Protein AF-A0A7S1D3X0-F1 (afdb_monomer_lite)

Structure (mmCIF, N/CA/C/O backbone):
data_AF-A0A7S1D3X0-F1
#
_entry.id   AF-A0A7S1D3X0-F1
#
loop_
_atom_site.group_PDB
_atom_site.id
_atom_site.type_symbol
_atom_site.label_atom_id
_atom_site.label_alt_id
_atom_site.label_comp_id
_atom_site.label_asym_id
_atom_site.label_entity_id
_atom_site.label_seq_id
_atom_site.pdbx_PDB_ins_code
_atom_site.Cartn_x
_atom_site.Cartn_y
_atom_site.Cartn_z
_atom_site.occupancy
_atom_site.B_iso_or_equiv
_atom_site.auth_seq_id
_atom_site.auth_comp_id
_atom_site.auth_asym_id
_atom_site.auth_atom_id
_atom_site.pdbx_PDB_model_num
ATOM 1 N N . MET A 1 1 ? 16.562 -6.062 9.162 1.00 42.78 1 MET A N 1
ATOM 2 C CA . MET A 1 1 ? 17.279 -4.822 8.790 1.00 42.78 1 MET A CA 1
ATOM 3 C C . MET A 1 1 ? 16.638 -4.262 7.536 1.00 42.78 1 MET A C 1
ATOM 5 O O . MET A 1 1 ? 16.424 -5.030 6.607 1.00 42.78 1 MET A O 1
ATOM 9 N N . ALA A 1 2 ? 16.276 -2.980 7.515 1.00 56.88 2 ALA A N 1
ATOM 10 C CA . ALA A 1 2 ? 15.856 -2.338 6.274 1.00 56.88 2 ALA A CA 1
ATOM 11 C C . ALA A 1 2 ? 17.099 -2.162 5.391 1.00 56.88 2 ALA A C 1
ATOM 13 O O . ALA A 1 2 ? 18.073 -1.546 5.821 1.00 56.88 2 ALA A O 1
ATOM 14 N N . PHE A 1 3 ? 17.095 -2.755 4.199 1.00 68.69 3 PHE A N 1
ATOM 15 C CA . PHE A 1 3 ? 18.139 -2.513 3.211 1.00 68.69 3 PHE A CA 1
ATOM 16 C C . PHE A 1 3 ? 18.070 -1.037 2.805 1.00 68.69 3 PHE A C 1
ATOM 18 O O . PHE A 1 3 ? 17.015 -0.548 2.405 1.00 68.69 3 PHE A O 1
ATOM 25 N N . ASN A 1 4 ? 19.162 -0.293 2.984 1.00 80.62 4 ASN A N 1
ATOM 26 C CA . ASN A 1 4 ? 19.148 1.133 2.688 1.00 80.62 4 ASN A CA 1
ATOM 27 C C . ASN A 1 4 ? 19.216 1.336 1.168 1.00 80.62 4 ASN A C 1
ATOM 29 O O . ASN A 1 4 ? 20.236 1.038 0.545 1.00 80.62 4 ASN A O 1
ATOM 33 N N . LYS A 1 5 ? 18.143 1.886 0.585 1.00 80.50 5 LYS A N 1
ATOM 34 C CA . LYS A 1 5 ? 18.031 2.166 -0.857 1.00 80.50 5 LYS A CA 1
ATOM 35 C C . LYS A 1 5 ? 19.192 2.989 -1.408 1.00 80.50 5 LYS A C 1
ATOM 37 O O . LYS A 1 5 ? 19.504 2.869 -2.590 1.00 80.50 5 LYS A O 1
ATOM 42 N N . LEU A 1 6 ? 19.860 3.785 -0.571 1.00 83.81 6 LEU A N 1
ATOM 43 C CA . LEU A 1 6 ? 21.033 4.566 -0.965 1.00 83.81 6 LEU A CA 1
ATOM 44 C C . LEU A 1 6 ? 22.163 3.694 -1.534 1.00 83.81 6 LEU A C 1
ATOM 46 O O . LEU A 1 6 ? 22.841 4.137 -2.459 1.00 83.81 6 LEU A O 1
ATOM 50 N N . PHE A 1 7 ? 22.316 2.448 -1.070 1.00 87.50 7 PHE A N 1
ATOM 51 C CA . PHE A 1 7 ? 23.333 1.526 -1.592 1.00 87.50 7 PHE A CA 1
ATOM 52 C C . PHE A 1 7 ? 23.075 1.074 -3.032 1.00 87.50 7 PHE A C 1
ATOM 54 O O . PHE A 1 7 ? 24.013 0.665 -3.706 1.00 87.50 7 PHE A O 1
ATOM 61 N N . VAL A 1 8 ? 21.836 1.168 -3.522 1.00 85.44 8 VAL A N 1
ATOM 62 C CA . VAL A 1 8 ? 21.494 0.879 -4.925 1.00 85.44 8 VAL A CA 1
ATOM 63 C C . VAL A 1 8 ? 21.408 2.170 -5.726 1.00 85.44 8 VAL A C 1
ATOM 65 O O . VAL A 1 8 ? 21.971 2.263 -6.811 1.00 85.44 8 VAL A O 1
ATOM 68 N N . ILE A 1 9 ? 20.767 3.201 -5.174 1.00 87.56 9 ILE A N 1
ATOM 69 C CA . ILE A 1 9 ? 20.548 4.471 -5.871 1.00 87.56 9 ILE A CA 1
ATOM 70 C C . ILE A 1 9 ? 21.879 5.133 -6.252 1.00 87.56 9 ILE A C 1
ATOM 72 O O . ILE A 1 9 ? 22.017 5.592 -7.383 1.00 87.56 9 ILE A O 1
ATOM 76 N N . VAL A 1 10 ? 22.871 5.172 -5.354 1.00 88.69 10 VAL A N 1
ATOM 77 C CA . VAL A 1 10 ? 24.143 5.868 -5.621 1.00 88.69 10 VAL A CA 1
ATOM 78 C C . VAL A 1 10 ? 24.932 5.218 -6.767 1.00 88.69 10 VAL A C 1
ATOM 80 O O . VAL A 1 10 ? 25.255 5.936 -7.718 1.00 88.69 10 VAL A O 1
ATOM 83 N N . PRO A 1 11 ? 25.202 3.895 -6.769 1.00 89.44 11 PRO A N 1
ATOM 84 C CA . PRO A 1 11 ? 25.855 3.249 -7.907 1.00 89.44 11 PRO A CA 1
ATOM 85 C C . PRO A 1 11 ? 25.088 3.412 -9.219 1.00 89.44 11 PRO A C 1
ATOM 87 O O . PRO A 1 11 ? 25.702 3.691 -10.247 1.00 89.44 11 PRO A O 1
ATOM 90 N N . VAL A 1 12 ? 23.755 3.300 -9.191 1.00 88.12 12 VAL A N 1
ATOM 91 C CA . VAL A 1 12 ? 22.934 3.444 -10.400 1.00 88.12 12 VAL A CA 1
ATOM 92 C C . VAL A 1 12 ? 23.025 4.868 -10.939 1.00 88.12 12 VAL A C 1
ATOM 94 O O . VAL A 1 12 ? 23.282 5.038 -12.123 1.00 88.12 12 VAL A O 1
ATOM 97 N N . MET A 1 13 ? 22.925 5.901 -10.098 1.00 88.12 13 MET A N 1
ATOM 98 C CA . MET A 1 13 ? 23.093 7.287 -10.550 1.00 88.12 13 MET A CA 1
ATOM 99 C C . MET A 1 13 ? 24.476 7.539 -11.164 1.00 88.12 13 MET A C 1
ATOM 101 O O . MET A 1 13 ? 24.579 8.233 -12.174 1.00 88.12 13 MET A O 1
ATOM 105 N N . LEU A 1 14 ? 25.539 6.974 -10.582 1.00 91.19 14 LEU A N 1
ATOM 106 C CA . LEU A 1 14 ? 26.893 7.093 -11.130 1.00 91.19 14 LEU A CA 1
ATOM 107 C C . LEU A 1 14 ? 27.046 6.355 -12.466 1.00 91.19 14 LEU A C 1
ATOM 109 O O . LEU A 1 14 ? 27.712 6.869 -13.362 1.00 91.19 14 LEU A O 1
ATOM 113 N N . ALA A 1 15 ? 26.417 5.188 -12.618 1.00 88.62 15 ALA A N 1
ATOM 114 C CA . ALA A 1 15 ? 26.397 4.444 -13.875 1.00 88.62 15 ALA A CA 1
ATOM 115 C C . ALA A 1 15 ? 25.588 5.178 -14.954 1.00 88.62 15 ALA A C 1
ATOM 117 O O . ALA A 1 15 ? 26.036 5.290 -16.089 1.00 88.62 15 ALA A O 1
ATOM 118 N N . VAL A 1 16 ? 24.440 5.752 -14.588 1.00 87.69 16 VAL A N 1
ATOM 119 C CA . VAL A 1 16 ? 23.568 6.489 -15.510 1.00 87.69 16 VAL A CA 1
ATOM 120 C C . VAL A 1 16 ? 24.243 7.745 -16.052 1.00 87.69 16 VAL A C 1
ATOM 122 O O . VAL A 1 16 ? 24.067 8.066 -17.219 1.00 87.69 16 VAL A O 1
ATOM 125 N N . ARG A 1 17 ? 25.084 8.418 -15.258 1.00 87.25 17 ARG A N 1
ATOM 126 C CA . ARG A 1 17 ? 25.898 9.552 -15.737 1.00 87.25 17 ARG A CA 1
ATOM 127 C C . ARG A 1 17 ? 26.908 9.181 -16.823 1.00 87.25 17 ARG A C 1
ATOM 129 O O . ARG A 1 17 ? 27.416 10.076 -17.484 1.00 87.25 17 ARG A O 1
ATOM 136 N N . LYS A 1 18 ? 27.231 7.895 -16.977 1.00 88.81 18 LYS A N 1
ATOM 137 C CA . LYS A 1 18 ? 28.121 7.396 -18.033 1.00 88.81 18 LYS A CA 1
ATOM 138 C C . LYS A 1 18 ? 27.370 6.971 -19.296 1.00 88.81 18 LYS A C 1
ATOM 140 O O . LYS A 1 18 ? 28.019 6.572 -20.255 1.00 88.81 18 LYS A O 1
ATOM 145 N N . LEU A 1 19 ? 26.036 7.004 -19.286 1.00 88.38 19 LEU A N 1
ATOM 146 C CA . LEU A 1 19 ? 25.233 6.688 -20.461 1.00 88.38 19 LEU A CA 1
ATOM 147 C C . LEU A 1 19 ? 25.195 7.898 -21.388 1.00 88.38 19 LEU A C 1
ATOM 149 O O . LEU A 1 19 ? 24.868 9.003 -20.956 1.00 88.38 19 LEU A O 1
ATOM 153 N N . ASP A 1 20 ? 25.485 7.660 -22.662 1.00 88.75 20 ASP A N 1
ATOM 154 C CA . ASP A 1 20 ? 25.257 8.643 -23.709 1.00 88.75 20 ASP A CA 1
ATOM 155 C C . ASP A 1 20 ? 23.757 8.671 -24.043 1.00 88.75 20 ASP A C 1
ATOM 157 O O . ASP A 1 20 ? 23.205 7.740 -24.629 1.00 88.75 20 ASP A O 1
ATOM 161 N N . GLY A 1 21 ? 23.070 9.717 -23.583 1.00 86.00 21 GLY A N 1
ATOM 162 C CA . GLY A 1 21 ? 21.639 9.898 -23.818 1.00 86.00 21 GLY A CA 1
ATOM 163 C C . GLY A 1 21 ? 21.294 10.400 -25.222 1.00 86.00 21 GLY A C 1
ATOM 164 O O . GLY A 1 21 ? 20.108 10.472 -25.544 1.00 86.00 21 GLY A O 1
ATOM 165 N N . GLU A 1 22 ? 22.294 10.756 -26.030 1.00 88.31 22 GLU A N 1
ATOM 166 C CA . GLU A 1 22 ? 22.126 11.271 -27.390 1.00 88.31 22 GLU A CA 1
ATOM 167 C C . GLU A 1 22 ? 22.392 10.191 -28.446 1.00 88.31 22 GLU A C 1
ATOM 169 O O . GLU A 1 22 ? 21.787 10.235 -29.519 1.00 88.31 22 GLU A O 1
ATOM 174 N N . ASP A 1 23 ? 23.213 9.180 -28.134 1.00 93.38 23 ASP A N 1
ATOM 175 C CA . ASP A 1 23 ? 23.434 8.024 -29.008 1.00 93.38 23 ASP A CA 1
ATOM 176 C C . ASP A 1 23 ? 22.133 7.214 -29.228 1.00 93.38 23 ASP A C 1
ATOM 178 O O . ASP A 1 23 ? 21.593 6.608 -28.287 1.00 93.38 23 ASP A O 1
ATOM 182 N N . PRO A 1 24 ? 21.635 7.116 -30.479 1.00 93.69 24 PRO A N 1
ATOM 183 C CA . PRO A 1 24 ? 20.421 6.369 -30.793 1.00 93.69 24 PRO A CA 1
ATOM 184 C C . PRO A 1 24 ? 20.480 4.896 -30.380 1.00 93.69 24 PRO A C 1
ATOM 186 O O . PRO A 1 24 ? 19.449 4.316 -30.023 1.00 93.69 24 PRO A O 1
ATOM 189 N N . THR A 1 25 ? 21.668 4.286 -30.408 1.00 95.62 25 THR A N 1
ATOM 190 C CA . THR A 1 25 ? 21.856 2.874 -30.052 1.00 95.62 25 THR A CA 1
ATOM 191 C C . THR A 1 25 ? 21.659 2.669 -28.554 1.00 95.62 25 THR A C 1
ATOM 193 O O . THR A 1 25 ? 20.887 1.800 -28.138 1.00 95.62 25 THR A O 1
ATOM 196 N N . THR A 1 26 ? 22.288 3.514 -27.736 1.00 93.19 26 THR A N 1
ATOM 197 C CA . THR A 1 26 ? 22.142 3.523 -26.276 1.00 93.19 26 THR A CA 1
ATOM 198 C C . THR A 1 26 ? 20.689 3.755 -25.868 1.00 93.19 26 THR A C 1
ATOM 200 O O . THR A 1 26 ? 20.136 3.001 -25.062 1.00 93.19 26 THR A O 1
ATOM 203 N N . VAL A 1 27 ? 20.019 4.734 -26.479 1.00 94.50 27 VAL A N 1
ATOM 204 C CA . VAL A 1 27 ? 18.604 5.021 -26.205 1.00 94.50 27 VAL A CA 1
ATOM 205 C C . VAL A 1 27 ? 17.703 3.845 -26.587 1.00 94.50 27 VAL A C 1
ATOM 207 O O . VAL A 1 27 ? 16.784 3.505 -25.837 1.00 94.50 27 VAL A O 1
ATOM 210 N N . HIS A 1 28 ? 17.952 3.201 -27.730 1.00 95.62 28 HIS A N 1
ATOM 211 C CA . HIS A 1 28 ? 17.182 2.036 -28.159 1.00 95.62 28 HIS A CA 1
ATOM 212 C C . HIS A 1 28 ? 17.272 0.894 -27.140 1.00 95.62 28 HIS A C 1
ATOM 214 O O . HIS A 1 28 ? 16.242 0.402 -26.676 1.00 95.62 28 HIS A O 1
ATOM 220 N N . TRP A 1 29 ? 18.483 0.519 -26.726 1.00 95.75 29 TRP A N 1
ATOM 221 C CA . TRP A 1 29 ? 18.670 -0.551 -25.747 1.00 95.75 29 TRP A CA 1
ATOM 222 C C . TRP A 1 29 ? 18.089 -0.213 -24.377 1.00 95.75 29 TRP A C 1
ATOM 224 O O . TRP A 1 29 ? 17.503 -1.082 -23.733 1.00 95.75 29 TRP A O 1
ATOM 234 N N . LEU A 1 30 ? 18.156 1.049 -23.949 1.00 94.88 30 LEU A N 1
ATOM 235 C CA . LEU A 1 30 ? 17.522 1.479 -22.703 1.00 94.88 30 LEU A CA 1
ATOM 236 C C . LEU A 1 30 ? 16.004 1.331 -22.735 1.00 94.88 30 LEU A C 1
ATOM 238 O O . LEU A 1 30 ? 15.422 0.910 -21.737 1.00 94.88 30 LEU A O 1
ATOM 242 N N . ARG A 1 31 ? 15.357 1.608 -23.872 1.00 96.50 31 ARG A N 1
ATOM 243 C CA . ARG A 1 31 ? 13.921 1.342 -24.047 1.00 96.50 31 ARG A CA 1
ATOM 244 C C . ARG A 1 31 ? 13.629 -0.149 -23.937 1.00 96.50 31 ARG A C 1
ATOM 246 O O . ARG A 1 31 ? 12.729 -0.524 -23.193 1.00 96.50 31 ARG A O 1
ATOM 253 N N . VAL A 1 32 ? 14.397 -0.988 -24.634 1.00 97.56 32 VAL A N 1
ATOM 254 C CA . VAL A 1 32 ? 14.221 -2.449 -24.610 1.00 97.56 32 VAL A CA 1
ATOM 255 C C . VAL A 1 32 ? 14.344 -2.986 -23.186 1.00 97.56 32 VAL A C 1
ATOM 257 O O . VAL A 1 32 ? 13.446 -3.689 -22.722 1.00 97.56 32 VAL A O 1
ATOM 260 N N . VAL A 1 33 ? 15.406 -2.617 -22.467 1.00 96.69 33 VAL A N 1
ATOM 261 C CA . VAL A 1 33 ? 15.622 -3.038 -21.075 1.00 96.69 33 VAL A CA 1
ATOM 262 C C . VAL A 1 33 ? 14.493 -2.539 -20.183 1.00 96.69 33 VAL A C 1
ATOM 264 O O . VAL A 1 33 ? 13.910 -3.326 -19.441 1.00 96.69 33 VAL A O 1
ATOM 267 N N . TYR A 1 34 ? 14.144 -1.256 -20.283 1.00 96.81 34 TYR A N 1
ATOM 268 C CA . TYR A 1 34 ? 13.075 -0.667 -19.491 1.00 96.81 34 TYR A CA 1
ATOM 269 C C . TYR A 1 34 ? 11.749 -1.404 -19.699 1.00 96.81 34 TYR A C 1
ATOM 271 O O . TYR A 1 34 ? 11.190 -1.914 -18.734 1.00 96.81 34 TYR A O 1
ATOM 279 N N . PHE A 1 35 ? 11.263 -1.527 -20.937 1.00 97.56 35 PHE A N 1
ATOM 280 C CA . PHE A 1 35 ? 9.976 -2.170 -21.209 1.00 97.56 35 PHE A CA 1
ATOM 281 C C . PHE A 1 35 ? 9.976 -3.661 -20.868 1.00 97.56 35 PHE A C 1
ATOM 283 O O . PHE A 1 35 ? 8.964 -4.164 -20.385 1.00 97.56 35 PHE A O 1
ATOM 290 N N . SER A 1 36 ? 11.107 -4.352 -21.034 1.00 98.00 36 SER A N 1
ATOM 291 C CA . SER A 1 36 ? 11.241 -5.751 -20.613 1.00 98.00 36 SER A CA 1
ATOM 292 C C . SER A 1 36 ? 11.098 -5.888 -19.096 1.00 98.00 36 SER A C 1
ATOM 294 O O . SER A 1 36 ? 10.294 -6.687 -18.618 1.00 98.00 36 SER A O 1
ATOM 296 N N . VAL A 1 37 ? 11.816 -5.062 -18.326 1.00 97.94 37 VAL A N 1
ATOM 297 C CA . VAL A 1 37 ? 11.726 -5.066 -16.859 1.00 97.94 37 VAL A CA 1
ATOM 298 C C . VAL A 1 37 ? 10.329 -4.665 -16.395 1.00 97.94 37 VAL A C 1
ATOM 300 O O . VAL A 1 37 ? 9.755 -5.345 -15.547 1.00 97.94 37 VAL A O 1
ATOM 303 N N . GLN A 1 38 ? 9.756 -3.596 -16.955 1.00 97.69 38 GLN A N 1
ATOM 304 C CA . GLN A 1 38 ? 8.412 -3.154 -16.582 1.00 97.69 38 GLN A CA 1
ATOM 305 C C . GLN A 1 38 ? 7.351 -4.199 -16.929 1.00 97.69 38 GLN A C 1
ATOM 307 O O . GLN A 1 38 ? 6.416 -4.374 -16.157 1.00 97.69 38 GLN A O 1
ATOM 312 N N . GLY A 1 39 ? 7.508 -4.936 -18.033 1.00 98.12 39 GLY A N 1
ATOM 313 C CA . GLY A 1 39 ? 6.627 -6.051 -18.381 1.00 98.12 39 GLY A CA 1
ATOM 314 C C . GLY A 1 39 ? 6.632 -7.146 -17.313 1.00 98.12 39 GLY A C 1
ATOM 315 O O . GLY A 1 39 ? 5.568 -7.572 -16.864 1.00 98.12 39 GLY A O 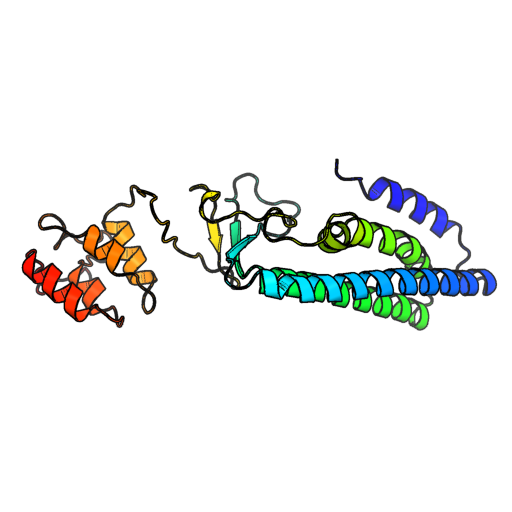1
ATOM 316 N N . VAL A 1 40 ? 7.817 -7.546 -16.839 1.00 98.06 40 VAL A N 1
ATOM 317 C CA . VAL A 1 40 ? 7.954 -8.532 -15.752 1.00 98.06 40 VAL A CA 1
ATOM 318 C C . VAL A 1 40 ? 7.378 -7.997 -14.439 1.00 98.06 40 VAL A C 1
ATOM 320 O O . VAL A 1 40 ? 6.596 -8.686 -13.784 1.00 98.06 40 VAL A O 1
ATOM 323 N N . VAL A 1 41 ? 7.717 -6.761 -14.061 1.00 97.75 41 VAL A N 1
ATOM 324 C CA . VAL A 1 41 ? 7.194 -6.103 -12.851 1.00 97.75 41 VAL A CA 1
ATOM 325 C C . VAL A 1 41 ? 5.669 -6.032 -12.894 1.00 97.75 41 VAL A C 1
ATOM 327 O O . VAL A 1 41 ? 5.013 -6.389 -11.920 1.00 97.75 41 VAL A O 1
ATOM 330 N N . LEU A 1 42 ? 5.091 -5.629 -14.025 1.00 97.81 42 LEU A N 1
ATOM 331 C CA . LEU A 1 42 ? 3.648 -5.506 -14.178 1.00 97.81 42 LEU A CA 1
ATOM 332 C C . LEU A 1 42 ? 2.951 -6.867 -14.107 1.00 97.81 42 LEU A C 1
ATOM 334 O O . LEU A 1 42 ? 1.925 -6.975 -13.440 1.00 97.81 42 LEU A O 1
ATOM 338 N N . ALA A 1 43 ? 3.515 -7.911 -14.721 1.00 98.06 43 ALA A N 1
ATOM 339 C CA . ALA A 1 43 ? 2.985 -9.271 -14.619 1.00 98.06 43 ALA A CA 1
ATOM 340 C C . ALA A 1 43 ? 2.963 -9.764 -13.161 1.00 98.06 43 ALA A C 1
ATOM 342 O O . ALA A 1 43 ? 1.963 -10.311 -12.695 1.00 98.06 43 ALA A O 1
ATOM 343 N N . LEU A 1 44 ? 4.035 -9.502 -12.412 1.00 97.56 44 LEU A N 1
ATOM 344 C CA . LEU A 1 44 ? 4.139 -9.849 -10.997 1.00 97.56 44 LEU A CA 1
ATOM 345 C C . LEU A 1 44 ? 3.182 -9.043 -10.108 1.00 97.56 44 LEU A C 1
ATOM 347 O O . LEU A 1 44 ? 2.578 -9.594 -9.184 1.00 97.56 44 LEU A O 1
ATOM 351 N N . VAL A 1 45 ? 3.008 -7.750 -10.387 1.00 97.56 45 VAL A N 1
ATOM 352 C CA . VAL A 1 45 ? 2.042 -6.894 -9.685 1.00 97.56 45 VAL A CA 1
ATOM 353 C C . VAL A 1 45 ? 0.614 -7.346 -9.977 1.00 97.56 45 VAL A C 1
ATOM 355 O O . VAL A 1 45 ? -0.183 -7.458 -9.049 1.00 97.56 45 VAL A O 1
ATOM 358 N N . ALA A 1 46 ? 0.294 -7.671 -11.231 1.00 97.56 46 ALA A N 1
ATOM 359 C CA . ALA A 1 46 ? -1.014 -8.191 -11.618 1.00 97.56 46 ALA A CA 1
ATOM 360 C C . ALA A 1 46 ? -1.318 -9.528 -10.925 1.00 97.56 46 ALA A C 1
ATOM 362 O O . ALA A 1 46 ? -2.395 -9.694 -10.357 1.00 97.56 46 ALA A O 1
ATOM 363 N N . TYR A 1 47 ? -0.354 -10.451 -10.887 1.00 96.94 47 TYR A N 1
ATOM 364 C CA . TYR A 1 47 ? -0.496 -11.701 -10.142 1.00 96.94 47 TYR A CA 1
ATOM 365 C C . TYR A 1 47 ? -0.717 -11.452 -8.642 1.00 96.94 47 TYR A C 1
ATOM 367 O O . TYR A 1 47 ? -1.618 -12.033 -8.040 1.00 96.94 47 TYR A O 1
ATOM 375 N N . THR A 1 48 ? 0.050 -10.532 -8.048 1.00 96.25 48 THR A N 1
ATOM 376 C CA . THR A 1 48 ? -0.116 -10.132 -6.641 1.00 96.25 48 THR A CA 1
ATOM 377 C C . THR A 1 48 ? -1.509 -9.557 -6.387 1.00 96.25 48 THR A C 1
ATOM 379 O O . THR A 1 48 ? -2.137 -9.899 -5.389 1.00 96.25 48 THR A O 1
ATOM 382 N N . TYR A 1 49 ? -2.020 -8.727 -7.298 1.00 96.69 49 TYR A N 1
ATOM 383 C CA . TYR A 1 49 ? -3.360 -8.150 -7.217 1.00 96.69 49 TYR A CA 1
ATOM 384 C C . TYR A 1 49 ? -4.455 -9.221 -7.240 1.00 96.69 49 TYR A C 1
ATOM 386 O O . TYR A 1 49 ? -5.364 -9.190 -6.408 1.00 96.69 49 TYR A O 1
ATOM 394 N N . ILE A 1 50 ? -4.349 -10.190 -8.154 1.00 96.38 50 ILE A N 1
ATOM 395 C CA . ILE A 1 50 ? -5.298 -11.304 -8.263 1.00 96.38 50 ILE A CA 1
ATOM 396 C C . ILE A 1 50 ? -5.300 -12.120 -6.967 1.00 96.38 50 ILE A C 1
ATOM 398 O O . ILE A 1 50 ? -6.363 -12.347 -6.392 1.00 96.38 50 ILE A O 1
ATOM 402 N N . GLN A 1 51 ? -4.121 -12.495 -6.462 1.00 95.25 51 GLN A N 1
ATOM 403 C CA . GLN A 1 51 ? -4.013 -13.289 -5.236 1.00 95.25 51 GLN A CA 1
ATOM 404 C C . GLN A 1 51 ? -4.478 -12.531 -3.988 1.00 95.25 51 GLN A C 1
ATOM 406 O O . GLN A 1 51 ? -5.150 -13.104 -3.135 1.00 95.25 51 GLN A O 1
ATOM 411 N N . ALA A 1 52 ? -4.183 -11.234 -3.887 1.00 94.06 52 ALA A N 1
ATOM 412 C CA . ALA A 1 52 ? -4.666 -10.395 -2.793 1.00 94.06 52 ALA A CA 1
ATOM 413 C C . ALA A 1 52 ? -6.195 -10.260 -2.805 1.00 94.06 52 ALA A C 1
ATOM 415 O O . ALA A 1 52 ? -6.831 -10.344 -1.758 1.00 94.06 52 ALA A O 1
ATOM 416 N N . THR A 1 53 ? -6.790 -10.109 -3.990 1.00 93.69 53 THR A N 1
ATOM 417 C CA . THR A 1 53 ? -8.247 -10.024 -4.143 1.00 93.69 53 THR A CA 1
ATOM 418 C C . THR A 1 53 ? -8.918 -11.357 -3.811 1.00 93.69 53 THR A C 1
ATOM 420 O O . THR A 1 53 ? -9.926 -11.370 -3.113 1.00 93.69 53 THR A O 1
ATOM 423 N N . ALA A 1 54 ? -8.336 -12.480 -4.240 1.00 92.69 54 ALA A N 1
ATOM 424 C CA . ALA A 1 54 ? -8.831 -13.812 -3.901 1.00 92.69 54 ALA A CA 1
ATOM 425 C C . ALA A 1 54 ? -8.725 -14.113 -2.396 1.00 92.69 54 ALA A C 1
ATOM 427 O O . ALA A 1 54 ? -9.628 -14.707 -1.819 1.00 92.69 54 ALA A O 1
ATOM 428 N N . ALA A 1 55 ? -7.650 -13.674 -1.739 1.00 91.19 55 ALA A N 1
ATOM 429 C CA . ALA A 1 55 ? -7.485 -13.847 -0.298 1.00 91.19 55 ALA A CA 1
ATOM 430 C C . ALA A 1 55 ? -8.433 -12.959 0.525 1.00 91.19 55 ALA A C 1
ATOM 432 O O . ALA A 1 55 ? -8.779 -13.316 1.649 1.00 91.19 55 ALA A O 1
ATOM 433 N N . ALA A 1 56 ? -8.871 -11.816 -0.012 1.00 90.12 56 ALA A N 1
ATOM 434 C CA . ALA A 1 56 ? -9.704 -10.862 0.715 1.00 90.12 56 ALA A CA 1
ATOM 435 C C . ALA A 1 56 ? -11.067 -11.438 1.134 1.00 90.12 56 ALA A C 1
ATOM 437 O O . ALA A 1 56 ? -11.551 -11.090 2.210 1.00 90.12 56 ALA A O 1
ATOM 438 N N . SER A 1 57 ? -11.664 -12.346 0.355 1.00 84.69 57 SER A N 1
ATOM 439 C CA . SER A 1 57 ? -12.941 -12.982 0.720 1.00 84.69 57 SER A CA 1
ATOM 440 C C . SER A 1 57 ? -12.819 -13.876 1.957 1.00 84.69 57 SER A C 1
ATOM 442 O O . SER A 1 57 ? -13.742 -13.959 2.758 1.00 84.69 57 SER A O 1
ATOM 444 N N . ALA A 1 58 ? -11.656 -14.498 2.174 1.00 84.56 58 ALA A N 1
ATOM 445 C CA . ALA A 1 58 ? -11.383 -15.280 3.383 1.00 84.56 58 ALA A CA 1
ATOM 446 C C . ALA A 1 58 ? -11.185 -14.406 4.640 1.00 84.56 58 ALA A C 1
ATOM 448 O O . ALA A 1 58 ? -11.045 -14.934 5.741 1.00 84.56 58 ALA A O 1
ATOM 449 N N . MET A 1 59 ? -11.159 -13.079 4.478 1.00 84.19 59 MET A N 1
ATOM 450 C CA . MET A 1 59 ? -10.945 -12.090 5.539 1.00 84.19 59 MET A CA 1
ATOM 451 C C . MET A 1 59 ? -12.202 -11.276 5.862 1.00 84.19 59 MET A C 1
ATOM 453 O O . MET A 1 59 ? -12.118 -10.275 6.579 1.00 84.19 59 MET A O 1
ATOM 457 N N . GLU A 1 60 ? -13.357 -11.649 5.309 1.00 81.69 60 GLU A N 1
ATOM 458 C CA . GLU A 1 60 ? -14.615 -10.955 5.575 1.00 81.69 60 GLU A CA 1
ATOM 459 C C . GLU A 1 60 ? -14.967 -10.961 7.070 1.00 81.69 60 GLU A C 1
ATOM 461 O O . GLU A 1 60 ? -14.713 -11.919 7.797 1.00 81.69 60 GLU A O 1
ATOM 466 N N . GLY A 1 61 ? -15.515 -9.842 7.549 1.00 76.94 61 GLY A N 1
ATOM 467 C CA . GLY A 1 61 ? -15.900 -9.658 8.952 1.00 76.94 61 GLY A CA 1
ATOM 468 C C . GLY A 1 61 ? -14.747 -9.380 9.923 1.00 76.94 61 GLY A C 1
ATOM 469 O O . GLY A 1 61 ? -15.000 -8.983 11.059 1.00 76.94 61 GLY A O 1
ATOM 470 N N . ARG A 1 62 ? -13.482 -9.519 9.506 1.00 83.31 62 ARG A N 1
ATOM 471 C CA . ARG A 1 62 ? -12.333 -9.183 10.355 1.00 83.31 62 ARG A CA 1
ATOM 472 C C . ARG A 1 62 ? -12.013 -7.693 10.287 1.00 83.31 62 ARG A C 1
ATOM 474 O O . ARG A 1 62 ? -11.701 -7.169 9.219 1.00 83.31 62 ARG A O 1
ATOM 481 N N . VAL A 1 63 ? -11.997 -7.039 11.442 1.00 86.69 63 VAL A N 1
ATOM 482 C CA . VAL A 1 63 ? -11.522 -5.658 11.602 1.00 86.69 63 VAL A CA 1
ATOM 483 C C . VAL A 1 63 ? -10.073 -5.668 12.080 1.00 86.69 63 VAL A C 1
ATOM 485 O O . VAL A 1 63 ? -9.698 -6.479 12.932 1.00 86.69 63 VAL A O 1
ATOM 488 N N . VAL A 1 64 ? -9.248 -4.790 11.514 1.00 88.69 64 VAL A N 1
ATOM 489 C CA . VAL A 1 64 ? -7.850 -4.609 11.916 1.00 88.69 64 VAL A CA 1
ATOM 490 C C . VAL A 1 64 ? -7.533 -3.137 12.145 1.00 88.69 64 VAL A C 1
ATOM 492 O O . VAL A 1 64 ? -8.153 -2.251 11.558 1.00 88.69 64 VAL A O 1
ATOM 495 N N . TYR A 1 65 ? -6.522 -2.898 12.977 1.00 88.88 65 TYR A N 1
ATOM 496 C CA . TYR A 1 65 ? -6.022 -1.565 13.289 1.00 88.88 65 TYR A CA 1
ATOM 497 C C . TYR A 1 65 ? -4.662 -1.386 12.636 1.00 88.88 65 TYR A C 1
ATOM 499 O O . TYR A 1 65 ? -3.676 -2.020 13.024 1.00 88.88 65 TYR A O 1
ATOM 507 N N . VAL A 1 66 ? -4.616 -0.552 11.605 1.00 89.19 66 VAL A N 1
ATOM 508 C CA . VAL A 1 66 ? -3.441 -0.395 10.750 1.00 89.19 66 VAL A CA 1
ATOM 509 C C . VAL A 1 66 ? -2.669 0.857 11.166 1.00 89.19 66 VAL A C 1
ATOM 511 O O . VAL A 1 66 ? -3.281 1.914 11.324 1.00 89.19 66 VAL A O 1
ATOM 514 N N . PRO A 1 67 ? -1.338 0.783 11.337 1.00 85.81 67 PRO A N 1
ATOM 515 C CA . PRO A 1 67 ? -0.545 1.966 11.646 1.00 85.81 67 PRO A CA 1
ATOM 516 C C . PRO A 1 67 ? -0.511 2.948 10.457 1.00 85.81 67 PRO A C 1
ATOM 518 O O . PRO A 1 67 ? -0.553 2.518 9.300 1.00 85.81 67 PRO A O 1
ATOM 521 N N . PRO A 1 68 ? -0.371 4.262 10.702 1.00 79.50 68 PRO A N 1
ATOM 522 C CA . PRO A 1 68 ? -0.213 5.254 9.655 1.00 79.50 68 PRO A CA 1
ATOM 523 C C . PRO A 1 68 ? 1.057 4.985 8.854 1.00 79.50 68 PRO A C 1
ATOM 525 O O . PRO A 1 68 ? 2.027 4.387 9.338 1.00 79.50 68 PRO A O 1
ATOM 528 N N . ALA A 1 69 ? 1.065 5.479 7.618 1.00 74.38 69 ALA A N 1
ATOM 529 C CA . ALA A 1 69 ? 2.277 5.491 6.819 1.00 74.38 69 ALA A CA 1
ATOM 530 C C . ALA A 1 69 ? 3.396 6.220 7.593 1.00 74.38 69 ALA A C 1
ATOM 532 O O . ALA A 1 69 ? 3.129 7.259 8.202 1.00 74.38 69 ALA A O 1
ATOM 533 N N . PRO A 1 70 ? 4.643 5.712 7.580 1.00 68.50 70 PRO A N 1
ATOM 534 C CA . PRO A 1 70 ? 5.751 6.375 8.252 1.00 68.50 70 PRO A CA 1
ATOM 535 C C . PRO A 1 70 ? 5.932 7.787 7.690 1.00 68.50 70 PRO A C 1
ATOM 537 O O . PRO A 1 70 ? 6.290 7.948 6.523 1.00 68.50 70 PRO A O 1
ATOM 540 N N . THR A 1 71 ? 5.697 8.809 8.508 1.00 69.06 71 THR A N 1
ATOM 541 C CA . THR A 1 71 ? 6.005 10.192 8.155 1.00 69.06 71 THR A CA 1
ATOM 542 C C . THR A 1 71 ? 7.440 10.506 8.580 1.00 69.06 71 THR A C 1
ATOM 544 O O . THR A 1 71 ? 7.802 10.321 9.747 1.00 69.06 71 THR A O 1
ATOM 547 N N . PRO A 1 72 ? 8.301 10.969 7.656 1.00 59.66 72 PRO A N 1
ATOM 548 C CA . PRO A 1 72 ? 9.556 11.588 8.048 1.00 59.66 72 PRO A CA 1
ATOM 549 C C . PRO A 1 72 ? 9.220 12.767 8.967 1.00 59.66 72 PRO A C 1
ATOM 551 O O . PRO A 1 72 ? 8.354 13.566 8.620 1.00 59.66 72 PRO A O 1
ATOM 554 N N . PHE A 1 73 ? 9.884 12.867 10.120 1.00 72.31 73 PHE A N 1
ATOM 555 C CA . PHE A 1 73 ? 9.678 13.937 11.113 1.00 72.31 73 PHE A CA 1
ATOM 556 C C . PHE A 1 73 ? 8.375 13.872 11.927 1.00 72.31 73 PHE A C 1
ATOM 558 O O . PHE A 1 73 ? 7.911 14.901 12.413 1.00 72.31 73 PHE A O 1
ATOM 565 N N . ALA A 1 74 ? 7.799 12.682 12.124 1.00 68.44 74 ALA A N 1
ATOM 566 C CA . ALA A 1 74 ? 6.778 12.509 13.158 1.00 68.44 74 ALA A CA 1
ATOM 567 C C . ALA A 1 74 ? 7.305 12.987 14.527 1.00 68.44 74 ALA A C 1
ATOM 569 O O . ALA A 1 74 ? 8.441 12.671 14.893 1.00 68.44 74 ALA A O 1
ATOM 570 N N . ASP A 1 75 ? 6.482 13.736 15.267 1.00 73.19 75 ASP A N 1
ATOM 571 C CA . ASP A 1 75 ? 6.793 14.157 16.635 1.00 73.19 75 ASP A CA 1
ATOM 572 C C . ASP A 1 75 ? 7.066 12.906 17.500 1.00 73.19 75 ASP A C 1
ATOM 574 O O . ASP A 1 75 ? 6.204 12.022 17.562 1.00 73.19 75 ASP A O 1
ATOM 578 N N . PRO A 1 76 ? 8.239 12.800 18.159 1.00 67.56 76 PRO A N 1
ATOM 579 C CA . PRO A 1 76 ? 8.570 11.673 19.031 1.00 67.56 76 PRO A CA 1
ATOM 580 C C . PRO A 1 76 ? 7.546 11.415 20.144 1.00 67.56 76 PRO A C 1
ATOM 582 O O . PRO A 1 76 ? 7.464 10.290 20.634 1.00 67.56 76 PRO A O 1
ATOM 585 N N . ASN A 1 77 ? 6.778 12.437 20.535 1.00 70.12 77 ASN A N 1
ATOM 586 C CA . ASN A 1 77 ? 5.778 12.371 21.598 1.00 70.12 77 ASN A CA 1
ATOM 587 C C . ASN A 1 77 ? 4.338 12.210 21.082 1.00 70.12 77 ASN A C 1
ATOM 589 O O . ASN A 1 77 ? 3.412 12.135 21.891 1.00 70.12 77 ASN A O 1
ATOM 593 N N . ALA A 1 78 ? 4.111 12.156 19.765 1.00 70.56 78 ALA A N 1
ATOM 594 C CA . ALA A 1 78 ? 2.771 11.938 19.232 1.00 70.56 78 ALA A CA 1
ATOM 595 C C . ALA A 1 78 ? 2.275 10.520 19.552 1.00 70.56 78 ALA A C 1
ATOM 597 O O . ALA A 1 78 ? 2.993 9.529 19.378 1.00 70.56 78 ALA A O 1
ATOM 598 N N . LYS A 1 79 ? 1.009 10.415 19.978 1.00 72.75 79 LYS A N 1
ATOM 599 C CA . LYS A 1 79 ? 0.342 9.121 20.160 1.00 72.75 79 LYS A CA 1
ATOM 600 C C . LYS A 1 79 ? 0.357 8.337 18.851 1.00 72.75 79 LYS A C 1
ATOM 602 O O . LYS A 1 79 ? 0.192 8.896 17.764 1.00 72.75 79 LYS A O 1
ATOM 607 N N . LYS A 1 80 ? 0.546 7.019 18.954 1.00 78.50 80 LYS A N 1
ATOM 608 C CA . LYS A 1 80 ? 0.494 6.137 17.787 1.00 78.50 80 LYS A CA 1
ATOM 609 C C . LYS A 1 80 ? -0.952 6.048 17.331 1.00 78.50 80 LYS A C 1
ATOM 611 O O . LYS A 1 80 ? -1.769 5.395 17.975 1.00 78.50 80 LYS A O 1
ATOM 616 N N . LYS A 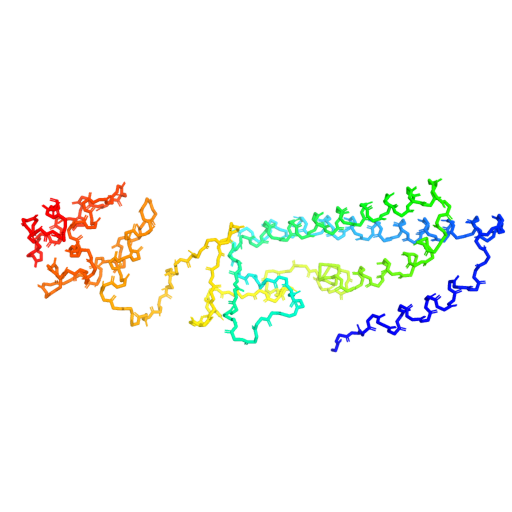1 81 ? -1.255 6.729 16.230 1.00 84.00 81 LYS A N 1
ATOM 617 C CA . LYS A 1 81 ? -2.558 6.625 15.581 1.00 84.00 81 LYS A CA 1
ATOM 618 C C . LYS A 1 81 ? -2.682 5.253 14.920 1.00 84.00 81 LYS A C 1
ATOM 620 O O . LYS A 1 81 ? -1.685 4.726 14.438 1.00 84.00 81 LYS A O 1
ATOM 625 N N . TYR A 1 82 ? -3.870 4.675 14.892 1.00 86.31 82 TYR A N 1
ATOM 626 C CA . TYR A 1 82 ? -4.199 3.484 14.120 1.00 86.31 82 TYR A CA 1
ATOM 627 C C . TYR A 1 82 ? -5.529 3.706 13.429 1.00 86.31 82 TYR A C 1
ATOM 629 O O . TYR A 1 82 ? -6.481 4.158 14.053 1.00 86.31 82 TYR A O 1
ATOM 637 N N . THR A 1 83 ? -5.603 3.352 12.156 1.00 87.62 83 THR A N 1
ATOM 638 C CA . THR A 1 83 ? -6.852 3.419 11.407 1.00 87.62 83 THR A CA 1
ATOM 639 C C . THR A 1 83 ? -7.597 2.100 11.547 1.00 87.62 83 THR A C 1
ATOM 641 O O . THR A 1 83 ? -7.050 1.041 11.221 1.00 87.62 83 THR A O 1
ATOM 644 N N . GLU A 1 84 ? -8.836 2.159 12.023 1.00 86.81 84 GLU A N 1
ATOM 645 C CA . GLU A 1 84 ? -9.750 1.023 12.017 1.00 86.81 84 GLU A CA 1
ATOM 646 C C . GLU A 1 84 ? -10.258 0.774 10.596 1.00 86.81 84 GLU A C 1
ATOM 648 O O . GLU A 1 84 ? -10.794 1.666 9.935 1.00 86.81 84 GLU A O 1
ATOM 653 N N . THR A 1 85 ? -10.076 -0.445 10.092 1.00 87.75 85 THR A N 1
ATOM 654 C CA . THR A 1 85 ? -10.512 -0.787 8.739 1.00 87.75 85 THR A CA 1
ATOM 655 C C . THR A 1 85 ? -10.866 -2.272 8.613 1.00 87.75 85 THR A C 1
ATOM 657 O O . THR A 1 85 ? -10.195 -3.125 9.209 1.00 87.75 85 THR A O 1
ATOM 660 N N . PRO A 1 86 ? -11.903 -2.629 7.830 1.00 90.06 86 PRO A N 1
ATOM 661 C CA . PRO A 1 86 ? -12.148 -4.018 7.466 1.00 90.06 86 PRO A CA 1
ATOM 662 C C . PRO A 1 86 ? -10.947 -4.589 6.704 1.00 90.06 86 PRO A C 1
ATOM 664 O O . PRO A 1 86 ? -10.476 -4.005 5.725 1.00 90.06 86 PRO A O 1
ATOM 667 N N . TYR A 1 87 ? -10.458 -5.754 7.126 1.00 89.69 87 TYR A N 1
ATOM 668 C CA . TYR A 1 87 ? -9.198 -6.294 6.624 1.00 89.69 87 TYR A CA 1
ATOM 669 C C . TYR A 1 87 ? -9.247 -6.630 5.133 1.00 89.69 87 TYR A C 1
ATOM 671 O O . TYR A 1 87 ? -8.309 -6.330 4.393 1.00 89.69 87 TYR A O 1
ATOM 679 N N . SER A 1 88 ? -10.370 -7.189 4.675 1.00 90.12 88 SER A N 1
ATOM 680 C CA . SER A 1 88 ? -10.621 -7.484 3.263 1.00 90.12 88 SER A CA 1
ATOM 681 C C . SER A 1 88 ? -10.537 -6.227 2.388 1.00 90.12 88 SER A C 1
ATOM 683 O O . SER A 1 88 ? -9.847 -6.219 1.367 1.00 90.12 88 SER A O 1
ATOM 685 N N . VAL A 1 89 ? -11.167 -5.132 2.825 1.00 90.75 89 VAL A N 1
ATOM 686 C CA . VAL A 1 89 ? -11.143 -3.831 2.138 1.00 90.75 89 VAL A CA 1
ATOM 687 C C . VAL A 1 89 ? -9.725 -3.270 2.111 1.00 90.75 89 VAL A C 1
ATOM 689 O O . VAL A 1 89 ? -9.260 -2.801 1.068 1.00 90.75 89 VAL A O 1
ATOM 692 N N . TYR A 1 90 ? -9.003 -3.373 3.226 1.00 91.19 90 TYR A N 1
ATOM 693 C CA . TYR A 1 90 ? -7.632 -2.897 3.315 1.00 91.19 90 TYR A CA 1
ATOM 694 C C . TYR A 1 90 ? -6.691 -3.646 2.361 1.00 91.19 90 TYR A C 1
ATOM 696 O O . TYR A 1 90 ? -5.989 -3.002 1.581 1.00 91.19 90 TYR A O 1
ATOM 704 N N . ILE A 1 91 ? -6.733 -4.983 2.319 1.00 92.62 91 ILE A N 1
ATOM 705 C CA . ILE A 1 91 ? -5.925 -5.791 1.387 1.00 92.62 91 ILE A CA 1
ATOM 706 C C . ILE A 1 91 ? -6.172 -5.368 -0.068 1.00 92.62 91 ILE A C 1
ATOM 708 O O . ILE A 1 91 ? -5.220 -5.088 -0.803 1.00 92.62 91 ILE A O 1
ATOM 712 N N . VAL A 1 92 ? -7.442 -5.276 -0.480 1.00 93.69 92 VAL A N 1
ATOM 713 C CA . VAL A 1 92 ? -7.808 -4.905 -1.858 1.00 93.69 92 VAL A CA 1
ATOM 714 C C . VAL A 1 92 ? -7.375 -3.476 -2.178 1.00 93.69 92 VAL A C 1
ATOM 716 O O . VAL A 1 92 ? -6.860 -3.218 -3.269 1.00 93.69 92 VAL A O 1
ATOM 719 N N . SER A 1 93 ? -7.529 -2.540 -1.239 1.00 93.50 93 SER A N 1
ATOM 720 C CA . SER A 1 93 ? -7.086 -1.154 -1.430 1.00 93.50 93 SER A CA 1
ATOM 721 C C . SER A 1 93 ? -5.569 -1.047 -1.610 1.00 93.50 93 SER A C 1
ATOM 723 O O . SER A 1 93 ? -5.114 -0.354 -2.522 1.00 93.50 93 SER A O 1
ATOM 725 N N . GLN A 1 94 ? -4.779 -1.794 -0.832 1.00 94.31 94 GLN A N 1
ATOM 726 C CA . GLN A 1 94 ? -3.323 -1.839 -0.974 1.00 94.31 94 GLN A CA 1
ATOM 727 C C . GLN A 1 94 ? -2.903 -2.476 -2.302 1.00 94.31 94 GLN A C 1
ATOM 729 O O . GLN A 1 94 ? -2.006 -1.971 -2.978 1.00 94.31 94 GLN A O 1
ATOM 734 N N . ALA A 1 95 ? -3.594 -3.535 -2.728 1.00 95.44 95 ALA A N 1
ATOM 735 C CA . ALA A 1 95 ? -3.351 -4.169 -4.018 1.00 95.44 95 ALA A CA 1
ATOM 736 C C . ALA A 1 95 ? -3.656 -3.211 -5.183 1.00 95.44 95 ALA A C 1
ATOM 738 O O . ALA A 1 95 ? -2.860 -3.081 -6.116 1.00 95.44 95 ALA A O 1
ATOM 739 N N . ARG A 1 96 ? -4.782 -2.489 -5.115 1.00 96.44 96 ARG A N 1
ATOM 740 C CA . ARG A 1 96 ? -5.169 -1.479 -6.111 1.00 96.44 96 ARG A CA 1
ATOM 741 C C . ARG A 1 96 ? -4.190 -0.307 -6.139 1.00 96.44 96 ARG A C 1
ATOM 743 O O . ARG A 1 96 ? -3.838 0.152 -7.222 1.00 96.44 96 ARG A O 1
ATOM 750 N N . SER A 1 97 ? -3.731 0.147 -4.973 1.00 95.19 97 SER A N 1
ATOM 751 C CA . SER A 1 97 ? -2.715 1.194 -4.845 1.00 95.19 97 SER A CA 1
ATOM 752 C C . SER A 1 97 ? -1.392 0.777 -5.492 1.00 95.19 97 SER A C 1
ATOM 754 O O . SER A 1 97 ? -0.822 1.534 -6.279 1.00 95.19 97 SER A O 1
ATOM 756 N N . LEU A 1 98 ? -0.933 -0.458 -5.254 1.00 95.69 98 LEU A N 1
ATOM 757 C CA . LEU A 1 98 ? 0.275 -0.999 -5.882 1.00 95.69 98 LEU A CA 1
ATOM 758 C C . LEU A 1 98 ? 0.149 -1.051 -7.411 1.00 95.69 98 LEU A C 1
ATOM 760 O O . LEU A 1 98 ? 1.039 -0.575 -8.116 1.00 95.69 98 LEU A O 1
ATOM 764 N N . LEU A 1 99 ? -0.959 -1.582 -7.933 1.00 97.06 99 LEU A N 1
ATOM 765 C CA . LEU A 1 99 ? -1.199 -1.647 -9.377 1.00 97.06 99 LEU A CA 1
ATOM 766 C C . LEU A 1 99 ? -1.279 -0.248 -10.003 1.00 97.06 99 LEU A C 1
ATOM 768 O O . LEU A 1 99 ? -0.608 0.024 -10.999 1.00 97.06 99 LEU A O 1
ATOM 772 N N . GLY A 1 100 ? -2.058 0.651 -9.398 1.00 96.38 100 GLY A N 1
ATOM 773 C CA . GLY A 1 100 ? -2.248 2.016 -9.881 1.00 96.38 100 GLY A CA 1
ATOM 774 C C . GLY A 1 100 ? -0.953 2.826 -9.881 1.00 96.38 100 GLY A C 1
ATOM 775 O O . GLY A 1 100 ? -0.616 3.436 -10.893 1.00 96.38 100 GLY A O 1
ATOM 776 N N . SER A 1 101 ? -0.191 2.787 -8.785 1.00 95.06 101 SER A N 1
ATOM 777 C CA . SER A 1 101 ? 1.096 3.488 -8.682 1.00 95.06 101 SER A CA 1
ATOM 778 C C . SER A 1 101 ? 2.144 2.939 -9.654 1.00 95.06 101 SER A C 1
ATOM 780 O O . SER A 1 101 ? 2.885 3.721 -10.249 1.00 95.06 101 SER A O 1
ATOM 782 N N . THR A 1 102 ? 2.165 1.622 -9.886 1.00 96.69 102 THR A N 1
ATOM 783 C CA . THR A 1 102 ? 3.061 0.989 -10.867 1.00 96.69 102 THR A CA 1
ATOM 784 C C . THR A 1 102 ? 2.721 1.430 -12.292 1.00 96.69 102 THR A C 1
ATOM 786 O O . THR A 1 102 ? 3.593 1.923 -13.004 1.00 96.69 102 THR A O 1
ATOM 789 N N . LEU A 1 103 ? 1.450 1.325 -12.701 1.00 97.31 103 LEU A N 1
ATOM 790 C CA . LEU A 1 103 ? 0.995 1.758 -14.028 1.00 97.31 103 LEU A CA 1
ATOM 791 C C . LEU A 1 103 ? 1.248 3.248 -14.257 1.00 97.31 103 LEU A C 1
ATOM 793 O O . LEU A 1 103 ? 1.770 3.634 -15.302 1.00 97.31 103 LEU A O 1
ATOM 797 N N . PHE A 1 104 ? 0.924 4.080 -13.268 1.00 96.81 104 PHE A N 1
ATOM 798 C CA . PHE A 1 104 ? 1.180 5.512 -13.334 1.00 96.81 104 PHE A CA 1
ATOM 799 C C . PHE A 1 104 ? 2.675 5.810 -13.489 1.00 96.81 104 PHE A C 1
ATOM 801 O O . PHE A 1 104 ? 3.052 6.590 -14.359 1.00 96.81 104 PHE A O 1
ATOM 808 N N . GLY A 1 105 ? 3.538 5.153 -12.707 1.00 94.81 105 GLY A N 1
ATOM 809 C CA . GLY A 1 105 ? 4.990 5.302 -12.814 1.00 94.81 105 GLY A CA 1
ATOM 810 C C . GLY A 1 105 ? 5.531 4.912 -14.192 1.00 94.81 105 GLY A C 1
ATOM 811 O O . GLY A 1 105 ? 6.392 5.614 -14.733 1.00 94.81 105 GLY A O 1
ATOM 812 N N . ILE A 1 106 ? 4.994 3.841 -14.790 1.00 96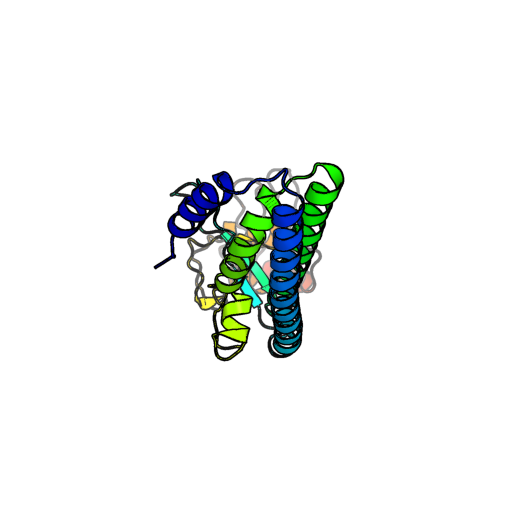.50 106 ILE A N 1
ATOM 813 C CA . ILE A 1 106 ? 5.354 3.405 -16.144 1.00 96.50 106 ILE A CA 1
ATOM 814 C C . ILE A 1 106 ? 4.948 4.460 -17.176 1.00 96.50 106 ILE A C 1
ATOM 816 O O . ILE A 1 106 ? 5.784 4.924 -17.952 1.00 96.50 106 ILE A O 1
ATOM 820 N N . LEU A 1 107 ? 3.681 4.879 -17.156 1.00 96.81 107 LEU A N 1
ATOM 821 C CA . LEU A 1 107 ? 3.144 5.863 -18.097 1.00 96.81 107 LEU A CA 1
ATOM 822 C C . LEU A 1 107 ? 3.853 7.212 -17.982 1.00 96.81 107 LEU A C 1
ATOM 824 O O . LEU A 1 107 ? 4.195 7.809 -18.999 1.00 96.81 107 LEU A O 1
ATOM 828 N N . LEU A 1 108 ? 4.124 7.672 -16.760 1.00 95.62 108 LEU A N 1
ATOM 829 C CA . LEU A 1 108 ? 4.830 8.926 -16.519 1.00 95.62 108 LEU A CA 1
ATOM 830 C C . LEU A 1 108 ? 6.262 8.870 -17.058 1.00 95.62 108 LEU A C 1
ATOM 832 O O . LEU A 1 108 ? 6.701 9.797 -17.736 1.00 95.62 108 LEU A O 1
ATOM 836 N N . THR A 1 109 ? 6.989 7.784 -16.790 1.00 95.62 109 THR A N 1
ATOM 837 C CA . THR A 1 109 ? 8.385 7.642 -17.231 1.00 95.62 109 THR A CA 1
ATOM 838 C C . THR A 1 109 ? 8.472 7.518 -18.749 1.00 95.62 109 THR A C 1
ATOM 840 O O . THR A 1 109 ? 9.275 8.210 -19.374 1.00 95.62 109 THR A O 1
ATOM 843 N N . ALA A 1 110 ? 7.618 6.690 -19.358 1.00 95.75 110 ALA A N 1
ATOM 844 C CA . ALA A 1 110 ? 7.533 6.573 -20.808 1.00 95.75 110 ALA A CA 1
ATOM 845 C C . ALA A 1 110 ? 7.133 7.914 -21.444 1.00 95.75 110 ALA A C 1
ATOM 847 O O . ALA A 1 110 ? 7.797 8.376 -22.368 1.00 95.75 110 ALA A O 1
ATOM 848 N N . GLY A 1 111 ? 6.111 8.585 -20.907 1.00 95.50 111 GLY A N 1
ATOM 849 C CA . GLY A 1 111 ? 5.644 9.884 -21.385 1.00 95.50 111 GLY A CA 1
ATOM 850 C C . GLY A 1 111 ? 6.730 10.959 -21.335 1.00 95.50 111 GLY A C 1
ATOM 851 O O . GLY A 1 111 ? 6.969 11.633 -22.333 1.00 95.50 111 GLY A O 1
ATOM 852 N N . LEU A 1 112 ? 7.453 11.082 -20.218 1.00 94.75 112 LEU A N 1
ATOM 853 C CA . LEU A 1 112 ? 8.573 12.023 -20.091 1.00 94.75 112 LEU A CA 1
ATOM 854 C C . LEU A 1 112 ? 9.735 11.681 -21.028 1.00 94.75 112 LEU A C 1
ATOM 856 O O . LEU A 1 112 ? 10.385 12.589 -21.550 1.00 94.75 112 LEU A O 1
ATOM 860 N N . HIS A 1 113 ? 9.988 10.395 -21.268 1.00 94.50 113 HIS A N 1
ATOM 861 C CA . HIS A 1 113 ? 10.993 9.973 -22.231 1.00 94.50 113 HIS A CA 1
ATOM 862 C C . HIS A 1 113 ? 10.608 10.357 -23.666 1.00 94.50 113 HIS A C 1
ATOM 864 O O . HIS A 1 113 ? 11.426 10.936 -24.373 1.00 94.50 113 HIS A O 1
ATOM 870 N N . TYR A 1 114 ? 9.370 10.098 -24.093 1.00 93.88 114 TYR A N 1
ATOM 871 C CA . TYR A 1 114 ? 8.916 10.459 -25.440 1.00 93.88 114 TYR A CA 1
ATOM 872 C C . TYR A 1 114 ? 8.774 11.972 -25.633 1.00 93.88 114 TYR A C 1
ATOM 874 O O . TYR A 1 114 ? 9.094 12.477 -26.703 1.00 93.88 114 TYR A O 1
ATOM 882 N N . TYR A 1 115 ? 8.328 12.702 -24.607 1.00 92.44 115 TYR A N 1
ATOM 883 C CA . TYR A 1 115 ? 8.097 14.144 -24.700 1.00 92.44 115 TYR A CA 1
ATOM 884 C C . TYR A 1 115 ? 9.382 14.976 -24.581 1.00 92.44 115 TYR A C 1
ATOM 886 O O . TYR A 1 115 ? 9.537 15.967 -25.288 1.00 92.44 115 TYR A O 1
ATOM 894 N N . ARG A 1 116 ? 10.304 14.605 -23.680 1.00 89.25 116 ARG A N 1
ATOM 895 C CA . ARG A 1 116 ? 11.521 15.390 -23.377 1.00 89.25 116 ARG A CA 1
ATOM 896 C C . ARG A 1 116 ? 12.833 14.638 -23.579 1.00 89.25 116 ARG A C 1
ATOM 898 O O . ARG A 1 116 ? 13.875 15.144 -23.178 1.00 89.25 116 ARG A O 1
ATOM 905 N N . GLY A 1 117 ? 12.807 13.428 -24.133 1.00 86.00 117 GLY A N 1
ATOM 906 C CA . GLY A 1 117 ? 14.020 12.630 -24.324 1.00 86.00 117 GLY A CA 1
ATOM 907 C C . GLY A 1 117 ? 14.689 12.213 -23.011 1.00 86.00 117 GLY A C 1
ATOM 908 O O . GLY A 1 117 ? 15.876 11.924 -22.997 1.00 86.00 117 GLY A O 1
ATOM 909 N N . MET A 1 118 ? 13.973 12.194 -21.879 1.00 88.38 118 MET A N 1
ATOM 910 C CA . MET A 1 118 ? 14.580 11.930 -20.570 1.00 88.38 118 MET A CA 1
ATOM 911 C C . MET A 1 118 ? 15.030 10.463 -20.443 1.00 88.38 118 MET A C 1
ATOM 913 O O . MET A 1 118 ? 14.240 9.580 -20.115 1.00 88.38 118 MET A O 1
ATOM 917 N N . VAL A 1 119 ? 16.311 10.191 -20.701 1.00 90.06 119 VAL A N 1
ATOM 918 C CA . VAL A 1 119 ? 16.892 8.833 -20.690 1.00 90.06 119 VAL A CA 1
ATOM 919 C C . VAL A 1 119 ? 17.177 8.326 -19.269 1.00 90.06 119 VAL A C 1
ATOM 921 O O . VAL A 1 119 ? 16.981 7.149 -18.968 1.00 90.06 119 VAL A O 1
ATOM 924 N N . VAL A 1 120 ? 17.558 9.234 -18.363 1.00 89.81 120 VAL A N 1
ATOM 925 C CA . VAL A 1 120 ? 17.862 8.933 -16.950 1.00 89.81 120 VAL A CA 1
ATOM 926 C C . VAL A 1 120 ? 16.693 8.226 -16.257 1.00 89.81 120 VAL A C 1
ATOM 928 O O . VAL A 1 120 ? 16.905 7.291 -15.487 1.00 89.81 120 VAL A O 1
ATOM 931 N N . GLY A 1 121 ? 15.455 8.633 -16.562 1.00 91.06 121 GLY A N 1
ATOM 932 C CA . GLY A 1 121 ? 14.247 8.030 -15.997 1.00 91.06 121 GLY A CA 1
ATOM 933 C C . GLY A 1 121 ? 14.090 6.552 -16.361 1.00 91.06 121 GLY A C 1
ATOM 934 O O . GLY A 1 121 ? 13.789 5.745 -15.482 1.00 91.06 121 GLY A O 1
ATOM 935 N N . LEU A 1 122 ? 14.363 6.182 -17.619 1.00 94.06 122 LEU A N 1
ATOM 936 C CA . LEU A 1 122 ? 14.299 4.789 -18.078 1.00 94.06 122 LEU A CA 1
ATOM 937 C C . LEU A 1 122 ? 15.301 3.914 -17.324 1.00 94.06 122 LEU A C 1
ATOM 939 O O . LEU A 1 122 ? 14.933 2.868 -16.793 1.00 94.06 122 LEU A O 1
ATOM 943 N N . ALA A 1 123 ? 16.552 4.368 -17.230 1.00 92.38 123 ALA A N 1
ATOM 944 C CA . ALA A 1 123 ? 17.610 3.612 -16.573 1.00 92.38 123 ALA A CA 1
ATOM 945 C C . ALA A 1 123 ? 17.364 3.468 -15.061 1.00 92.38 123 ALA A C 1
ATOM 947 O O . ALA A 1 123 ? 17.476 2.368 -14.519 1.00 92.38 123 ALA A O 1
ATOM 948 N N . MET A 1 124 ? 16.955 4.547 -14.381 1.00 92.50 124 MET A N 1
ATOM 949 C CA . MET A 1 124 ? 16.636 4.484 -12.951 1.00 92.50 124 MET A CA 1
ATOM 950 C C . MET A 1 124 ? 15.460 3.547 -12.682 1.00 92.50 124 MET A C 1
ATOM 952 O O . MET A 1 124 ? 15.540 2.726 -11.773 1.00 92.50 124 MET A O 1
ATOM 956 N N . GLN A 1 125 ? 14.381 3.623 -13.463 1.00 92.88 125 GLN A N 1
ATOM 957 C CA . GLN A 1 125 ? 13.202 2.782 -13.246 1.00 92.88 125 GLN A CA 1
ATOM 958 C C . GLN A 1 125 ? 13.424 1.320 -13.645 1.00 92.88 125 GLN A C 1
ATOM 960 O O . GLN A 1 125 ? 12.828 0.439 -13.030 1.00 92.88 125 GLN A O 1
ATOM 965 N N . ALA A 1 126 ? 14.312 1.039 -14.603 1.00 95.06 126 ALA A N 1
ATOM 966 C CA . ALA A 1 126 ? 14.721 -0.327 -14.929 1.00 95.06 126 ALA A CA 1
ATOM 967 C C . ALA A 1 126 ? 15.415 -1.036 -13.752 1.00 95.06 126 ALA A C 1
ATOM 969 O O . ALA A 1 126 ? 15.343 -2.255 -13.645 1.00 95.06 126 ALA A O 1
ATOM 970 N N . VAL A 1 127 ? 16.050 -0.291 -12.842 1.00 93.56 127 VAL A N 1
ATOM 971 C CA . VAL A 1 127 ? 16.649 -0.869 -11.630 1.00 93.56 127 VAL A CA 1
ATOM 972 C C . VAL A 1 127 ? 15.710 -0.743 -10.435 1.00 93.56 127 VAL A C 1
ATOM 974 O O . VAL A 1 127 ? 15.466 -1.717 -9.731 1.00 93.56 127 VAL A O 1
ATOM 977 N N . MET A 1 128 ? 15.146 0.440 -10.198 1.00 92.00 128 MET A N 1
ATOM 978 C CA . MET A 1 128 ? 14.389 0.731 -8.979 1.00 92.00 128 MET A CA 1
ATOM 979 C C . MET A 1 128 ? 13.024 0.045 -8.923 1.00 92.00 128 MET A C 1
ATOM 981 O O . MET A 1 128 ? 12.580 -0.283 -7.824 1.00 92.00 128 MET A O 1
ATOM 985 N N . ALA A 1 129 ? 12.355 -0.188 -10.057 1.00 94.00 129 ALA A N 1
ATOM 986 C CA . ALA A 1 129 ? 11.039 -0.825 -10.048 1.00 94.00 129 ALA A CA 1
ATOM 987 C C . ALA A 1 129 ? 11.082 -2.250 -9.448 1.00 94.00 129 ALA A C 1
ATOM 989 O O . ALA A 1 129 ? 10.312 -2.503 -8.519 1.00 94.00 129 ALA A O 1
ATOM 990 N N . PRO A 1 130 ? 12.019 -3.141 -9.842 1.00 94.38 130 PRO A N 1
ATOM 991 C CA . PRO A 1 130 ? 12.221 -4.425 -9.165 1.00 94.38 130 PRO A CA 1
ATOM 992 C C . PRO A 1 130 ? 12.465 -4.316 -7.653 1.00 94.38 130 PRO A C 1
ATOM 994 O O . PRO A 1 130 ? 11.833 -5.031 -6.879 1.00 94.38 130 PRO A O 1
ATOM 997 N N . PHE A 1 131 ? 13.342 -3.408 -7.208 1.00 91.94 131 PHE A N 1
ATOM 998 C CA . PHE A 1 131 ? 13.638 -3.247 -5.777 1.00 91.94 131 PHE A CA 1
ATOM 999 C C . PHE A 1 131 ? 12.421 -2.763 -4.985 1.00 91.94 131 PHE A C 1
ATOM 1001 O O . PHE A 1 131 ? 12.115 -3.306 -3.924 1.00 91.94 131 PHE A O 1
ATOM 1008 N N . ASN A 1 132 ? 11.695 -1.777 -5.513 1.00 91.25 132 ASN A N 1
ATOM 1009 C CA . ASN A 1 132 ? 10.473 -1.282 -4.887 1.00 91.25 132 ASN A CA 1
ATOM 1010 C C . ASN A 1 132 ? 9.401 -2.377 -4.799 1.00 91.25 132 ASN A C 1
ATOM 1012 O O . ASN A 1 132 ? 8.703 -2.461 -3.788 1.00 91.25 132 ASN A O 1
ATOM 1016 N N . LEU A 1 133 ? 9.299 -3.238 -5.817 1.00 93.88 133 LEU A N 1
ATOM 1017 C CA . LEU A 1 133 ? 8.387 -4.377 -5.802 1.00 93.88 133 LEU A CA 1
ATOM 1018 C C . LEU A 1 133 ? 8.785 -5.406 -4.737 1.00 93.88 133 LEU A C 1
ATOM 1020 O O . LEU A 1 133 ? 7.946 -5.794 -3.931 1.00 93.88 133 LEU A O 1
ATOM 1024 N N . ILE A 1 134 ? 10.061 -5.798 -4.678 1.00 93.00 134 ILE A N 1
ATOM 1025 C CA . ILE A 1 134 ? 10.564 -6.765 -3.688 1.00 93.00 134 ILE A CA 1
ATOM 1026 C C . ILE A 1 134 ? 10.350 -6.262 -2.265 1.00 93.00 134 ILE A C 1
ATOM 1028 O O . ILE A 1 134 ? 10.142 -7.066 -1.364 1.00 93.00 134 ILE A O 1
ATOM 1032 N N . GLU A 1 135 ? 10.397 -4.952 -2.035 1.00 89.50 135 GLU A N 1
ATOM 1033 C CA . GLU A 1 135 ? 10.143 -4.369 -0.722 1.00 89.50 135 GLU A CA 1
ATOM 1034 C C . GLU A 1 135 ? 8.667 -4.319 -0.330 1.00 89.50 135 GLU A C 1
ATOM 1036 O O . GLU A 1 135 ? 8.376 -4.279 0.873 1.00 89.50 135 GLU A O 1
ATOM 1041 N N . ASN A 1 136 ? 7.759 -4.345 -1.306 1.00 92.44 136 ASN A N 1
ATOM 1042 C CA . ASN A 1 136 ? 6.330 -4.227 -1.079 1.00 92.44 136 ASN A CA 1
ATOM 1043 C C . ASN A 1 136 ? 5.803 -5.392 -0.226 1.00 92.44 136 ASN A C 1
ATOM 1045 O O . ASN A 1 136 ? 6.071 -6.564 -0.483 1.00 92.44 136 ASN A O 1
ATOM 1049 N N . VAL A 1 137 ? 5.027 -5.049 0.800 1.00 92.06 137 VAL A N 1
ATOM 1050 C CA . VAL A 1 137 ? 4.512 -5.999 1.792 1.00 92.06 137 VAL A CA 1
ATOM 1051 C C . VAL A 1 137 ? 3.621 -7.072 1.161 1.00 92.06 137 VAL A C 1
ATOM 1053 O O . VAL A 1 137 ? 3.797 -8.253 1.455 1.00 92.06 137 VAL A O 1
ATOM 1056 N N . LEU A 1 138 ? 2.710 -6.680 0.264 1.00 92.62 138 LEU A N 1
ATOM 1057 C CA . LEU A 1 138 ? 1.820 -7.615 -0.426 1.00 92.62 138 LEU A CA 1
ATOM 1058 C C . LEU A 1 138 ? 2.602 -8.541 -1.353 1.00 92.62 138 LEU A C 1
ATOM 1060 O O . LEU A 1 138 ? 2.395 -9.751 -1.325 1.00 92.62 138 LEU A O 1
ATOM 1064 N N . PHE A 1 139 ? 3.533 -7.987 -2.132 1.00 94.81 139 PHE A N 1
ATOM 1065 C CA . PHE A 1 139 ? 4.379 -8.790 -3.011 1.00 94.81 139 PHE A CA 1
ATOM 1066 C C . PHE A 1 139 ? 5.181 -9.828 -2.218 1.00 94.81 139 PHE A C 1
ATOM 1068 O O . PHE A 1 139 ? 5.196 -11.004 -2.579 1.00 94.81 139 PHE A O 1
ATOM 1075 N N . LYS A 1 140 ? 5.791 -9.428 -1.093 1.00 93.25 140 LYS A N 1
ATOM 1076 C CA . LYS A 1 140 ? 6.492 -10.360 -0.200 1.00 93.25 140 LYS A CA 1
ATOM 1077 C C . LYS A 1 140 ? 5.568 -11.456 0.306 1.00 93.25 140 LYS A C 1
ATOM 1079 O O . LYS A 1 140 ? 5.958 -12.613 0.252 1.00 93.25 140 LYS A O 1
ATOM 1084 N N . ALA A 1 141 ? 4.372 -11.111 0.778 1.00 92.62 141 ALA A N 1
ATOM 1085 C CA . ALA A 1 141 ? 3.425 -12.090 1.301 1.00 92.62 141 ALA A CA 1
ATOM 1086 C C . ALA A 1 141 ? 3.014 -13.121 0.236 1.00 92.62 141 ALA A C 1
ATOM 1088 O O . ALA A 1 141 ? 3.001 -14.320 0.511 1.00 92.62 141 ALA A O 1
ATOM 1089 N N . VAL A 1 142 ? 2.735 -12.661 -0.987 1.00 92.75 142 VAL A N 1
ATOM 1090 C CA . VAL A 1 142 ? 2.227 -13.505 -2.078 1.00 92.75 142 VAL A CA 1
ATOM 1091 C C . VAL A 1 142 ? 3.322 -14.331 -2.758 1.00 92.75 142 VAL A C 1
ATOM 1093 O O . VAL A 1 142 ? 3.098 -15.504 -3.036 1.00 92.75 142 VAL A O 1
ATOM 1096 N N . ILE A 1 143 ? 4.480 -13.737 -3.058 1.00 92.25 143 ILE A N 1
ATOM 1097 C CA . ILE A 1 143 ? 5.523 -14.374 -3.883 1.00 92.25 143 ILE A CA 1
ATOM 1098 C C . ILE A 1 143 ? 6.627 -15.010 -3.043 1.00 92.25 143 ILE A C 1
ATOM 1100 O O . ILE A 1 143 ? 7.094 -16.099 -3.363 1.00 92.25 143 ILE A O 1
ATOM 1104 N N . LEU A 1 144 ? 7.077 -14.323 -1.992 1.00 87.62 144 LEU A N 1
ATOM 1105 C CA . LEU A 1 144 ? 8.191 -14.786 -1.154 1.00 87.62 144 LEU A CA 1
ATOM 1106 C C . LEU A 1 144 ? 7.711 -15.513 0.112 1.00 87.62 144 LEU A C 1
ATOM 1108 O O . LEU A 1 144 ? 8.499 -16.177 0.783 1.00 87.62 144 LEU A O 1
ATOM 1112 N N . GLY A 1 145 ? 6.439 -15.340 0.460 1.00 84.38 145 GLY A N 1
ATOM 1113 C CA . GLY A 1 145 ? 5.800 -15.879 1.648 1.00 84.38 145 GLY A CA 1
ATOM 1114 C C . GLY A 1 145 ? 4.951 -17.110 1.354 1.00 84.38 145 GLY A C 1
ATOM 1115 O O . GLY A 1 145 ? 5.049 -17.743 0.307 1.00 84.38 145 GLY A O 1
ATOM 1116 N N . LYS A 1 146 ? 4.091 -17.452 2.315 1.00 83.00 146 LYS A N 1
ATOM 1117 C CA . LYS A 1 146 ? 3.156 -18.583 2.222 1.00 83.00 146 LYS A CA 1
ATOM 1118 C C . LYS A 1 146 ? 1.767 -18.155 1.722 1.00 83.00 146 LYS A C 1
ATOM 1120 O O . LYS A 1 146 ? 0.788 -18.845 1.990 1.00 83.00 146 LYS A O 1
ATOM 1125 N N . GLY A 1 147 ? 1.675 -17.016 1.035 1.00 84.75 147 GLY A N 1
ATOM 1126 C CA . GLY A 1 147 ? 0.410 -16.370 0.694 1.00 84.75 147 GLY A CA 1
ATOM 1127 C C . GLY A 1 147 ? -0.121 -15.474 1.815 1.00 84.75 147 GLY A C 1
ATOM 1128 O O . GLY A 1 147 ? 0.565 -15.208 2.801 1.00 84.75 147 GLY A O 1
ATOM 1129 N N . ILE A 1 148 ? -1.347 -14.982 1.637 1.00 87.31 148 ILE A N 1
ATOM 1130 C CA . ILE A 1 148 ? -2.043 -14.120 2.599 1.00 87.31 148 ILE A CA 1
ATOM 1131 C C . ILE A 1 148 ? -3.036 -14.995 3.366 1.00 87.31 148 ILE A C 1
ATOM 1133 O O . ILE A 1 148 ? -4.011 -15.470 2.784 1.00 87.31 148 ILE A O 1
ATOM 1137 N N . ARG A 1 149 ? -2.777 -15.229 4.655 1.00 84.62 149 ARG A N 1
ATOM 1138 C CA . ARG A 1 149 ? -3.617 -16.068 5.523 1.00 84.62 149 ARG A CA 1
ATOM 1139 C C . ARG A 1 149 ? -4.172 -15.268 6.699 1.00 84.62 149 ARG A C 1
ATOM 1141 O O . ARG A 1 149 ? -3.560 -14.268 7.075 1.00 84.62 149 ARG A O 1
ATOM 1148 N N . PRO A 1 150 ? -5.311 -15.670 7.289 1.00 77.62 150 PRO A N 1
ATOM 1149 C CA . PRO A 1 150 ? -5.932 -14.908 8.372 1.00 77.62 150 PRO A CA 1
ATOM 1150 C C . PRO A 1 150 ? -5.027 -14.758 9.599 1.00 77.62 150 PRO A C 1
ATOM 1152 O O . PRO A 1 150 ? -5.039 -13.734 10.270 1.00 77.62 150 PRO A O 1
ATOM 1155 N N . GLU A 1 151 ? -4.186 -15.734 9.895 1.00 80.25 151 GLU A N 1
ATOM 1156 C CA . GLU A 1 151 ? -3.245 -15.655 11.009 1.00 80.25 151 GLU A CA 1
ATOM 1157 C C . GLU A 1 151 ? -2.053 -14.710 10.757 1.00 80.25 151 GLU A C 1
ATOM 1159 O O . GLU A 1 151 ? -1.419 -14.255 11.711 1.00 80.25 151 GLU A O 1
ATOM 1164 N N . ASP A 1 152 ? -1.749 -14.387 9.496 1.00 83.19 152 ASP A N 1
ATOM 1165 C CA . ASP A 1 152 ? -0.554 -13.630 9.128 1.00 83.19 152 ASP A CA 1
ATOM 1166 C C . ASP A 1 152 ? -0.792 -12.115 9.291 1.00 83.19 152 ASP A C 1
ATOM 1168 O O . ASP A 1 152 ? -1.730 -11.551 8.733 1.00 83.19 152 ASP A O 1
ATOM 1172 N N . LYS A 1 153 ? 0.094 -11.433 10.031 1.00 85.56 153 LYS A N 1
ATOM 1173 C CA . LYS A 1 153 ? 0.060 -9.969 10.222 1.00 85.56 153 LYS A CA 1
ATOM 1174 C C . LYS A 1 153 ? 1.014 -9.255 9.281 1.00 85.56 153 LYS A C 1
ATOM 1176 O O . LYS A 1 153 ? 2.106 -8.828 9.670 1.00 85.56 153 LYS A O 1
ATOM 1181 N N . ILE A 1 154 ? 0.646 -9.195 8.009 1.00 88.75 154 ILE A N 1
ATOM 1182 C CA . ILE A 1 154 ? 1.565 -8.737 6.964 1.00 88.75 154 ILE A CA 1
ATOM 1183 C C . ILE A 1 154 ? 1.786 -7.219 7.005 1.00 88.75 154 ILE A C 1
ATOM 1185 O O . ILE A 1 154 ? 2.884 -6.758 6.700 1.00 88.75 154 ILE A O 1
ATOM 1189 N N . PHE A 1 155 ? 0.812 -6.435 7.467 1.00 88.50 155 PHE A N 1
ATOM 1190 C CA 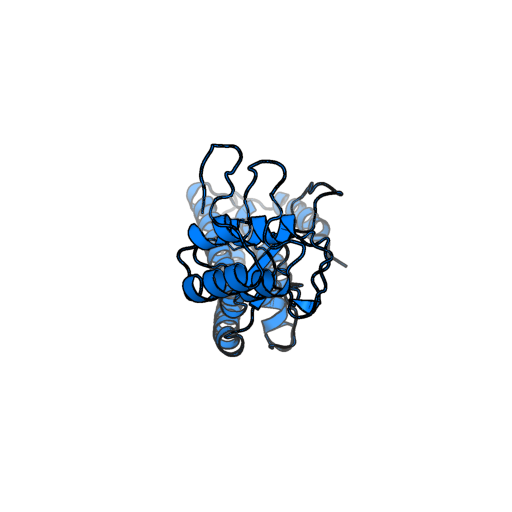. PHE A 1 155 ? 0.868 -4.969 7.510 1.00 88.50 155 PHE A CA 1
ATOM 1191 C C . PHE A 1 155 ? 1.274 -4.402 8.871 1.00 88.50 155 PHE A C 1
ATOM 1193 O O . PHE A 1 155 ? 1.231 -3.187 9.062 1.00 88.50 155 PHE A O 1
ATOM 1200 N N . LYS A 1 156 ? 1.710 -5.259 9.805 1.00 86.75 156 LYS A N 1
ATOM 1201 C CA . LYS A 1 156 ? 1.970 -4.889 11.209 1.00 86.75 156 LYS A CA 1
ATOM 1202 C C . LYS A 1 156 ? 0.724 -4.319 11.896 1.00 86.75 156 LYS A C 1
ATOM 1204 O O . LYS A 1 156 ? 0.819 -3.452 12.763 1.00 86.75 156 LYS A O 1
ATOM 1209 N N . GLU A 1 157 ? -0.431 -4.800 11.470 1.00 88.00 157 GLU A N 1
ATOM 1210 C CA . GLU A 1 157 ? -1.724 -4.504 12.045 1.00 88.00 157 GLU A CA 1
ATOM 1211 C C . GLU A 1 157 ? -1.863 -5.099 13.451 1.00 88.00 157 GLU A C 1
ATOM 1213 O O . GLU A 1 157 ? -1.262 -6.129 13.778 1.00 88.00 157 GLU A O 1
ATOM 1218 N N . LYS A 1 158 ? -2.681 -4.452 14.278 1.00 87.69 158 LYS A N 1
ATOM 1219 C CA . LYS A 1 158 ? -3.063 -4.932 15.608 1.00 87.69 158 LYS A CA 1
ATOM 1220 C C . LYS A 1 158 ? -4.483 -5.493 15.600 1.00 87.69 158 LYS A C 1
ATOM 1222 O O . LYS A 1 158 ? -5.329 -5.039 14.825 1.00 87.69 158 LYS A O 1
ATOM 1227 N N . SER A 1 159 ? -4.753 -6.455 16.482 1.00 84.25 159 SER A N 1
ATOM 1228 C CA . SER A 1 159 ? -6.124 -6.803 16.886 1.00 84.25 159 SER A CA 1
ATOM 1229 C C . SER A 1 159 ? -6.633 -5.856 17.976 1.00 84.25 159 SER A C 1
ATOM 1231 O O . SER A 1 159 ? -5.844 -5.173 18.629 1.00 84.25 159 SER A O 1
ATOM 1233 N N . ALA A 1 160 ? -7.947 -5.851 18.223 1.00 79.81 160 ALA A N 1
ATOM 1234 C CA . ALA A 1 160 ? -8.559 -5.027 19.275 1.00 79.81 160 ALA A CA 1
ATOM 1235 C C . ALA A 1 160 ? -7.910 -5.238 20.658 1.00 79.81 160 ALA A C 1
ATOM 1237 O O . ALA A 1 160 ? -7.729 -4.293 21.418 1.00 79.81 160 ALA A O 1
ATOM 1238 N N . THR A 1 161 ? -7.496 -6.472 20.953 1.00 78.50 161 THR A N 1
ATOM 1239 C CA . THR A 1 161 ? -6.830 -6.871 22.203 1.00 78.50 161 THR A CA 1
ATOM 1240 C C . THR A 1 161 ? -5.379 -6.398 22.338 1.00 78.50 161 THR A C 1
ATOM 1242 O O . THR A 1 161 ? -4.818 -6.464 23.426 1.00 78.50 161 THR A O 1
ATOM 1245 N N . GLU A 1 162 ? -4.748 -5.941 21.255 1.00 80.25 162 GLU A N 1
ATOM 1246 C CA . GLU A 1 162 ? -3.334 -5.528 21.225 1.00 80.25 162 GLU A CA 1
ATOM 1247 C C . GLU A 1 162 ? -3.149 -4.006 21.261 1.00 80.25 162 GLU A C 1
ATOM 1249 O O . GLU A 1 162 ? -2.019 -3.498 21.275 1.00 80.25 162 GLU A O 1
ATOM 1254 N N . LEU A 1 163 ? -4.259 -3.270 21.246 1.00 79.62 163 LEU A N 1
ATOM 1255 C CA . LEU A 1 163 ? -4.274 -1.827 21.411 1.00 79.62 163 LEU A CA 1
ATOM 1256 C C . LEU A 1 163 ? -4.022 -1.469 22.877 1.00 79.62 163 LEU A C 1
ATOM 1258 O O . LEU A 1 163 ? -4.721 -1.935 23.775 1.00 79.62 163 LEU A O 1
ATOM 1262 N N . THR A 1 164 ? -3.054 -0.595 23.132 1.00 79.38 164 THR A N 1
ATOM 1263 C CA . THR A 1 164 ? -2.787 -0.059 24.475 1.00 79.38 164 THR A CA 1
ATOM 1264 C C . THR A 1 164 ? -3.555 1.249 24.684 1.00 79.38 164 THR A C 1
ATOM 1266 O O . THR A 1 164 ? -3.991 1.847 23.703 1.00 79.38 164 THR A O 1
ATOM 1269 N N . PRO A 1 165 ? -3.763 1.733 25.920 1.00 75.38 165 PRO A N 1
ATOM 1270 C CA . PRO A 1 165 ? -4.430 3.022 26.169 1.00 75.38 165 PRO A CA 1
ATOM 1271 C C . PRO A 1 165 ? -3.767 4.232 25.484 1.00 75.38 165 PRO A C 1
ATOM 1273 O O . PRO A 1 165 ? -4.423 5.242 25.242 1.00 75.38 165 PRO A O 1
ATOM 1276 N N . ASP A 1 166 ? -2.485 4.114 25.135 1.00 77.31 166 ASP A N 1
ATOM 1277 C CA . ASP A 1 166 ? -1.713 5.151 24.440 1.00 77.31 166 ASP A CA 1
ATOM 1278 C C . ASP A 1 166 ? -1.931 5.172 22.914 1.00 77.31 166 ASP A C 1
ATOM 1280 O O . ASP A 1 166 ? -1.479 6.102 22.241 1.00 77.31 166 ASP A O 1
ATOM 1284 N N . ASP A 1 167 ? -2.609 4.159 22.361 1.00 80.81 167 ASP A N 1
ATOM 1285 C CA . ASP A 1 167 ? -2.938 4.076 20.938 1.00 80.81 167 ASP A CA 1
ATOM 1286 C C . ASP A 1 167 ? -4.233 4.858 20.640 1.00 80.81 167 ASP A C 1
ATOM 1288 O O . ASP A 1 167 ? -5.306 4.563 21.179 1.00 80.81 167 ASP A O 1
ATOM 1292 N N . GLU A 1 168 ? -4.149 5.840 19.747 1.00 81.56 168 GLU A N 1
ATOM 1293 C CA . GLU A 1 168 ? -5.303 6.602 19.262 1.00 81.56 168 GLU A CA 1
ATOM 1294 C C . GLU A 1 168 ? -5.905 5.865 18.064 1.00 81.56 168 GLU A C 1
ATOM 1296 O O . GLU A 1 168 ? -5.207 5.610 17.087 1.00 81.56 168 GLU A O 1
ATOM 1301 N N . VAL A 1 169 ? -7.184 5.495 18.124 1.00 80.81 169 VAL A N 1
ATOM 1302 C CA . VAL A 1 169 ? -7.862 4.856 16.990 1.00 80.81 169 VAL A CA 1
ATOM 1303 C C . VAL A 1 169 ? -8.657 5.912 16.244 1.00 80.81 169 VAL A C 1
ATOM 1305 O O . VAL A 1 169 ? -9.437 6.647 16.846 1.00 80.81 169 VAL A O 1
ATOM 1308 N N . VAL A 1 170 ? -8.454 5.971 14.937 1.00 81.25 170 VAL A N 1
ATOM 1309 C CA . VAL A 1 170 ? -9.192 6.840 14.028 1.00 81.25 170 VAL A CA 1
ATOM 1310 C C . VAL A 1 170 ? -9.929 6.004 12.993 1.00 81.25 170 VAL A C 1
ATOM 1312 O O . VAL A 1 170 ? -9.517 4.885 12.672 1.00 81.25 170 VAL A O 1
ATOM 1315 N N . ASP A 1 171 ? -11.015 6.535 12.457 1.00 78.00 171 ASP A N 1
ATOM 1316 C CA . ASP A 1 171 ? -11.707 5.937 11.329 1.00 78.00 171 ASP A CA 1
ATOM 1317 C C . ASP A 1 171 ? -10.984 6.263 10.008 1.00 78.00 171 ASP A C 1
ATOM 1319 O O . ASP A 1 171 ? -9.903 6.862 9.969 1.00 78.00 171 ASP A O 1
ATOM 1323 N N . VAL A 1 172 ? -11.585 5.853 8.892 1.00 70.62 172 VAL A N 1
ATOM 1324 C CA . VAL A 1 172 ? -11.061 6.127 7.546 1.00 70.62 172 VAL A CA 1
ATOM 1325 C C . VAL A 1 172 ? -11.059 7.616 7.166 1.00 70.62 172 VAL A C 1
ATOM 1327 O O . VAL A 1 172 ? -10.345 7.985 6.234 1.00 70.62 172 VAL A O 1
ATOM 1330 N N . ASN A 1 173 ? -11.823 8.460 7.865 1.00 71.50 173 ASN A N 1
ATOM 1331 C CA . ASN A 1 173 ? -11.890 9.910 7.664 1.00 71.50 173 ASN A CA 1
ATOM 1332 C C . ASN A 1 173 ? -10.919 10.673 8.580 1.00 71.50 173 ASN A C 1
ATOM 1334 O O . ASN A 1 173 ? -10.674 11.858 8.361 1.00 71.50 173 ASN A O 1
ATOM 1338 N N . GLY A 1 174 ? -10.309 9.984 9.548 1.00 66.12 174 GLY A N 1
ATOM 1339 C CA . GLY A 1 174 ? -9.413 10.577 10.537 1.00 66.12 174 GLY A CA 1
ATOM 1340 C C . GLY A 1 174 ? -10.125 11.030 11.810 1.00 66.12 174 GLY A C 1
ATOM 1341 O O . GLY A 1 174 ? -9.479 11.640 12.663 1.00 66.12 174 GLY A O 1
ATOM 1342 N N . ASP A 1 175 ? -11.409 10.708 11.956 1.00 71.81 175 ASP A N 1
ATOM 1343 C CA . ASP A 1 175 ? -12.193 11.006 13.147 1.00 71.81 175 ASP A CA 1
ATOM 1344 C C . ASP A 1 175 ? -11.860 9.995 14.247 1.00 71.81 175 ASP A C 1
ATOM 1346 O O . ASP A 1 175 ? -11.693 8.801 13.990 1.00 71.81 175 ASP A O 1
ATOM 1350 N N . SER A 1 176 ? -11.739 10.455 15.493 1.00 69.50 176 SER A N 1
ATOM 1351 C CA . SER A 1 176 ? -11.434 9.579 16.626 1.00 69.50 176 SER A CA 1
ATOM 1352 C C . SER A 1 176 ? -12.583 8.608 16.894 1.00 69.50 176 SER A C 1
ATOM 1354 O O . SER A 1 176 ? -13.711 9.033 17.142 1.00 69.50 176 SER A O 1
ATOM 1356 N N . VAL A 1 177 ? -12.291 7.308 16.914 1.00 65.62 177 VAL A N 1
ATOM 1357 C CA . VAL A 1 177 ? -13.274 6.272 17.251 1.00 65.62 177 VAL A CA 1
ATOM 1358 C C . VAL A 1 177 ? -13.162 5.954 18.738 1.00 65.62 177 VAL A C 1
ATOM 1360 O O . VAL A 1 177 ? -12.151 5.418 19.205 1.00 65.62 177 VAL A O 1
ATOM 1363 N N . VAL A 1 178 ? -14.203 6.291 19.504 1.00 57.06 178 VAL A N 1
ATOM 1364 C CA . VAL A 1 178 ? -14.295 5.935 20.925 1.00 57.06 178 VAL A CA 1
ATOM 1365 C C . VAL A 1 178 ? -14.488 4.421 21.037 1.00 57.06 178 VAL A C 1
ATOM 1367 O O . VAL A 1 178 ? -15.417 3.850 20.474 1.00 57.06 178 VAL A O 1
ATOM 1370 N N . ARG A 1 179 ? -13.575 3.752 21.750 1.00 57.00 179 ARG A N 1
ATOM 1371 C CA . ARG A 1 179 ? -13.601 2.294 21.928 1.00 57.00 179 ARG A CA 1
ATOM 1372 C C . ARG A 1 179 ? -14.821 1.856 22.745 1.00 57.00 179 ARG A C 1
ATOM 1374 O O . ARG A 1 179 ? -14.997 2.344 23.860 1.00 57.00 179 ARG A O 1
ATOM 1381 N N . SER A 1 180 ? -15.488 0.794 22.305 1.00 41.75 180 SER A N 1
ATOM 1382 C CA . SER A 1 180 ? -16.130 -0.172 23.206 1.00 41.75 180 SER A CA 1
ATOM 1383 C C . SER A 1 180 ? -15.172 -1.355 23.351 1.00 41.75 180 SER A C 1
ATOM 1385 O O . SER A 1 180 ? -15.193 -2.273 22.539 1.00 41.75 180 SER A O 1
ATOM 1387 N N . ILE A 1 181 ? -14.243 -1.315 24.315 1.00 38.94 181 ILE A N 1
ATOM 1388 C CA . ILE A 1 181 ? -13.391 -2.483 24.600 1.00 38.94 181 ILE A CA 1
ATOM 1389 C C . ILE A 1 181 ? -14.267 -3.511 25.327 1.00 38.94 181 ILE A C 1
ATOM 1391 O O . ILE A 1 181 ? -14.689 -3.223 26.449 1.00 38.94 181 ILE A O 1
ATOM 1395 N N . PRO A 1 182 ? -14.514 -4.715 24.780 1.00 32.78 182 PRO A N 1
ATOM 1396 C CA . PRO A 1 182 ? -15.156 -5.767 25.551 1.00 32.78 182 PRO A CA 1
ATOM 1397 C C . PRO A 1 182 ? -14.165 -6.214 26.633 1.00 32.78 182 PRO A C 1
ATOM 1399 O O . PRO A 1 182 ? -13.133 -6.811 26.329 1.00 32.78 182 PRO A O 1
ATOM 1402 N N . GLY A 1 183 ? -14.445 -5.876 27.893 1.00 37.88 183 GLY A N 1
ATOM 1403 C CA . GLY A 1 183 ? -13.674 -6.343 29.051 1.00 37.88 183 GLY A CA 1
ATOM 1404 C C . GLY A 1 183 ? -12.512 -5.456 29.509 1.00 37.88 183 GLY A C 1
ATOM 1405 O O . GLY A 1 183 ? -11.719 -5.892 30.339 1.00 37.88 183 GLY A O 1
ATOM 1406 N N . GLY A 1 184 ? -12.398 -4.221 29.017 1.00 34.84 184 GLY A N 1
ATOM 1407 C CA . GLY A 1 184 ? -11.516 -3.228 29.628 1.00 34.84 184 GLY A CA 1
ATOM 1408 C C . GLY A 1 184 ? -12.289 -2.408 30.652 1.00 34.84 184 GLY A C 1
ATOM 1409 O O . GLY A 1 184 ? -13.063 -1.544 30.252 1.00 34.84 184 GLY A O 1
ATOM 1410 N N . GLU A 1 185 ? -12.070 -2.631 31.951 1.00 39.59 185 GLU A N 1
ATOM 1411 C CA . GLU A 1 185 ? -12.385 -1.627 32.975 1.00 39.59 185 GLU A CA 1
ATOM 1412 C C . GLU A 1 185 ? -11.550 -0.377 32.678 1.00 39.59 185 GLU A C 1
ATOM 1414 O O . GLU A 1 185 ? -10.432 -0.194 33.159 1.00 39.59 185 GLU A O 1
ATOM 1419 N N . SER A 1 186 ? -12.066 0.495 31.819 1.00 42.09 186 SER A N 1
ATOM 1420 C CA . SER A 1 186 ? -11.588 1.859 31.782 1.00 42.09 186 SER A CA 1
ATOM 1421 C C . SER A 1 186 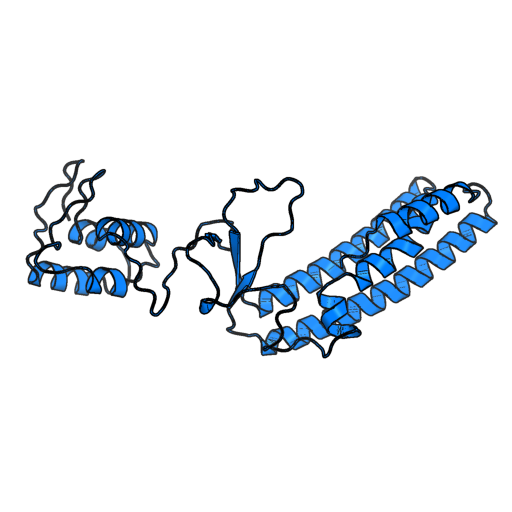? -12.094 2.514 33.060 1.00 42.09 186 SER A C 1
ATOM 1423 O O . SER A 1 186 ? -13.306 2.638 33.234 1.00 42.09 186 SER A O 1
ATOM 1425 N N . ASN A 1 187 ? -11.188 2.964 33.929 1.00 53.72 187 ASN A N 1
ATOM 1426 C CA . ASN A 1 187 ? -11.474 3.958 34.971 1.00 53.72 187 ASN A CA 1
ATOM 1427 C C . ASN A 1 187 ? -11.848 5.309 34.317 1.00 53.72 187 ASN A C 1
ATOM 1429 O O . ASN A 1 187 ? -11.232 6.336 34.586 1.00 53.72 187 ASN A O 1
ATOM 1433 N N . LYS A 1 188 ? -12.810 5.307 33.389 1.00 69.62 188 LYS A N 1
ATOM 1434 C CA . LYS A 1 188 ? -13.442 6.516 32.878 1.00 69.62 188 LYS A CA 1
ATOM 1435 C C . LYS A 1 188 ? -14.282 7.077 34.007 1.00 69.62 188 LYS A C 1
ATOM 1437 O O . LYS A 1 188 ? -14.976 6.334 34.708 1.00 69.62 188 LYS A O 1
ATOM 1442 N N . SER A 1 189 ? -14.192 8.382 34.211 1.00 84.25 189 SER A N 1
ATOM 1443 C CA . SER A 1 189 ? -15.086 9.026 35.154 1.00 84.25 189 SER A CA 1
ATOM 1444 C C . SER A 1 189 ? -16.519 8.922 34.629 1.00 84.25 189 SER A C 1
ATOM 1446 O O . SER A 1 189 ? -16.758 8.766 33.432 1.00 84.25 189 SER A O 1
ATOM 1448 N N . PHE A 1 190 ? -17.498 9.003 35.526 1.00 86.44 190 PHE A N 1
ATOM 1449 C CA . PHE A 1 190 ? -18.901 8.985 35.113 1.00 86.44 190 PHE A CA 1
ATOM 1450 C C . PHE A 1 190 ? -19.236 10.133 34.144 1.00 86.44 190 PHE A C 1
ATOM 1452 O O . PHE A 1 190 ? -20.070 9.977 33.261 1.00 86.44 190 PHE A O 1
ATOM 1459 N N . GLU A 1 191 ? -18.545 11.264 34.289 1.00 87.62 191 GLU A N 1
ATOM 1460 C CA . GLU A 1 191 ? -18.647 12.410 33.389 1.00 87.62 191 GLU A CA 1
ATOM 1461 C C . GLU A 1 191 ? -18.148 12.078 31.975 1.00 87.62 191 GLU A C 1
ATOM 1463 O O . GLU A 1 191 ? -18.842 12.386 31.012 1.00 87.62 191 GLU A O 1
ATOM 1468 N N . ASP A 1 192 ? -17.022 11.371 31.842 1.00 85.25 192 ASP A N 1
ATOM 1469 C CA . ASP A 1 192 ? -16.511 10.947 30.529 1.00 85.25 192 ASP A CA 1
ATOM 1470 C C . ASP A 1 192 ? -17.490 9.993 29.836 1.00 85.25 192 ASP A C 1
ATOM 1472 O O . ASP A 1 192 ? -17.736 10.113 28.644 1.00 85.25 192 ASP A O 1
ATOM 1476 N N . ILE A 1 193 ? -18.110 9.079 30.594 1.00 87.75 193 ILE A N 1
ATOM 1477 C CA . ILE A 1 193 ? -19.120 8.153 30.056 1.00 87.75 193 ILE A CA 1
ATOM 1478 C C . ILE A 1 193 ? -20.338 8.927 29.533 1.00 87.75 193 ILE A C 1
ATOM 1480 O O . ILE A 1 193 ? -20.888 8.581 28.487 1.00 87.75 193 ILE A O 1
ATOM 1484 N N . LEU A 1 194 ? -20.761 9.977 30.240 1.00 89.25 194 LEU A N 1
ATOM 1485 C CA . LEU A 1 194 ? -21.863 10.836 29.813 1.00 89.25 194 LEU A CA 1
ATOM 1486 C C . LEU A 1 194 ? -21.542 11.546 28.493 1.00 89.25 194 LEU A C 1
ATOM 1488 O O . LEU A 1 194 ? -22.330 11.454 27.551 1.00 89.25 194 LEU A O 1
ATOM 1492 N N . LEU A 1 195 ? -20.384 12.203 28.416 1.00 87.81 195 LEU A N 1
ATOM 1493 C CA . LEU A 1 195 ? -19.952 12.943 27.228 1.00 87.81 195 LEU A CA 1
ATOM 1494 C C . LEU A 1 195 ? -19.714 12.013 26.030 1.00 87.81 195 LEU A C 1
ATOM 1496 O O . LEU A 1 195 ? -20.247 12.272 24.957 1.00 87.81 195 LEU A O 1
ATOM 1500 N N . ASP A 1 196 ? -19.053 10.870 26.238 1.00 84.00 196 ASP A N 1
ATOM 1501 C CA . ASP A 1 196 ? -18.851 9.853 25.198 1.00 84.00 196 ASP A CA 1
ATOM 1502 C C . ASP A 1 196 ? -20.190 9.366 24.618 1.00 84.00 196 ASP A C 1
ATOM 1504 O O . ASP A 1 196 ? -20.319 9.148 23.411 1.00 84.00 196 ASP A O 1
ATOM 1508 N N . THR A 1 197 ? -21.208 9.191 25.471 1.00 88.69 197 THR A N 1
ATOM 1509 C CA . THR A 1 197 ? -22.536 8.750 25.016 1.00 88.69 197 THR A CA 1
ATOM 1510 C C . THR A 1 197 ? -23.222 9.833 24.184 1.00 88.69 197 THR A C 1
ATOM 1512 O O . THR A 1 197 ? -23.866 9.520 23.183 1.00 88.69 197 THR A O 1
ATOM 1515 N N . TRP A 1 198 ? -23.085 11.102 24.574 1.00 88.06 198 TRP A N 1
ATOM 1516 C CA . TRP A 1 198 ? -23.614 12.234 23.814 1.00 88.06 198 TRP A CA 1
ATOM 1517 C C . TRP A 1 198 ? -22.946 12.360 22.441 1.00 88.06 198 TRP A C 1
ATOM 1519 O O . TRP A 1 198 ? -23.639 12.408 21.421 1.00 88.06 198 TRP A O 1
ATOM 1529 N N . ASP A 1 199 ? -21.615 12.320 22.409 1.00 84.19 199 ASP A N 1
ATOM 1530 C CA . ASP A 1 199 ? -20.820 12.456 21.187 1.00 84.19 199 ASP A CA 1
ATOM 1531 C C . ASP A 1 199 ? -21.080 11.305 20.203 1.00 84.19 199 ASP A C 1
ATOM 1533 O O . ASP A 1 199 ? -21.090 11.501 18.985 1.00 84.19 199 ASP A O 1
ATOM 1537 N N . ALA A 1 200 ? -21.383 10.106 20.712 1.00 78.81 200 ALA A N 1
ATOM 1538 C CA . ALA A 1 200 ? -21.765 8.960 19.891 1.00 78.81 200 ALA A CA 1
ATOM 1539 C C . ALA A 1 200 ? -23.133 9.125 19.191 1.00 78.81 200 ALA A C 1
ATOM 1541 O O . ALA A 1 200 ? -23.408 8.420 18.211 1.00 78.81 200 ALA A O 1
ATOM 1542 N N . SER A 1 201 ? -23.983 10.052 19.652 1.00 79.88 201 SER A N 1
ATOM 1543 C CA . SER A 1 201 ? -25.257 10.445 19.035 1.00 79.88 201 SER A CA 1
ATOM 1544 C C . SER A 1 201 ? -26.076 9.238 18.531 1.00 79.88 201 SER A C 1
ATOM 1546 O O . SER A 1 201 ? -26.348 8.304 19.283 1.00 79.88 201 SER A O 1
ATOM 1548 N N . GLY A 1 202 ? -26.451 9.203 17.246 1.00 73.31 202 GLY A N 1
ATOM 1549 C CA . GLY A 1 202 ? -27.234 8.136 16.608 1.00 73.31 202 GLY A CA 1
ATOM 1550 C C . GLY A 1 202 ? -26.627 6.720 16.642 1.00 73.31 202 GLY A C 1
ATOM 1551 O O . GLY A 1 202 ? -27.276 5.780 16.184 1.00 73.31 202 GLY A O 1
ATOM 1552 N N . LYS A 1 203 ? -25.403 6.551 17.156 1.00 76.25 203 LYS A N 1
ATOM 1553 C CA . LYS A 1 203 ? -24.698 5.268 17.310 1.00 76.25 203 LYS A CA 1
ATOM 1554 C C . LYS A 1 203 ? -24.356 4.943 18.771 1.00 76.25 203 LYS A C 1
ATOM 1556 O O . LYS A 1 203 ? -23.599 4.006 19.007 1.00 76.25 203 LYS A O 1
ATOM 1561 N N . ALA A 1 204 ? -24.883 5.703 19.730 1.00 80.06 204 ALA A N 1
ATOM 1562 C CA . ALA A 1 204 ? -24.590 5.521 21.145 1.00 80.06 204 ALA A CA 1
ATOM 1563 C C . ALA A 1 204 ? -24.952 4.113 21.645 1.00 80.06 204 ALA A C 1
ATOM 1565 O O . ALA A 1 204 ? -26.084 3.647 21.480 1.00 80.06 204 ALA A O 1
ATOM 1566 N N . ASP A 1 205 ? -23.987 3.462 22.297 1.00 78.38 205 ASP A N 1
ATOM 1567 C CA . ASP A 1 205 ? -24.205 2.224 23.037 1.00 78.38 205 ASP A CA 1
ATOM 1568 C C . ASP A 1 205 ? -24.717 2.555 24.445 1.00 78.38 205 ASP A C 1
ATOM 1570 O O . ASP A 1 205 ? -23.974 3.000 25.323 1.00 78.38 205 ASP A O 1
ATOM 1574 N N . LEU A 1 206 ? -26.019 2.353 24.650 1.00 85.94 206 LEU A N 1
ATOM 1575 C CA . LEU A 1 206 ? -26.670 2.650 25.923 1.00 85.94 206 LEU A CA 1
ATOM 1576 C C . LEU A 1 206 ? -26.269 1.678 27.040 1.00 85.94 206 LEU A C 1
ATOM 1578 O O . LEU A 1 206 ? -26.488 1.996 28.206 1.00 85.94 206 LEU A O 1
ATOM 1582 N N . GLU A 1 207 ? -25.704 0.508 26.730 1.00 86.00 207 GLU A N 1
ATOM 1583 C CA . GLU A 1 207 ? -25.382 -0.505 27.739 1.00 86.00 207 GLU A CA 1
ATOM 1584 C C . GLU A 1 207 ? -24.297 -0.007 28.701 1.00 86.00 207 GLU A C 1
ATOM 1586 O O . GLU A 1 207 ? -24.441 -0.112 29.921 1.00 86.00 207 GLU A O 1
ATOM 1591 N N . VAL A 1 208 ? -23.251 0.624 28.163 1.00 85.69 208 VAL A N 1
ATOM 1592 C CA . VAL A 1 208 ? -22.145 1.186 28.953 1.00 85.69 208 VAL A CA 1
ATOM 1593 C C . VAL A 1 208 ? -22.644 2.289 29.888 1.00 85.69 208 VAL A C 1
ATOM 1595 O O . VAL A 1 208 ? -22.332 2.274 31.081 1.00 85.69 208 VAL A O 1
ATOM 1598 N N . LEU A 1 209 ? -23.466 3.211 29.372 1.00 89.69 209 LEU A N 1
ATOM 1599 C CA . LEU A 1 209 ? -24.047 4.287 30.173 1.00 89.69 209 LEU A CA 1
ATOM 1600 C C . LEU A 1 209 ? -24.956 3.729 31.275 1.00 89.69 209 LEU A C 1
ATOM 1602 O O . LEU A 1 209 ? -24.827 4.109 32.439 1.00 89.69 209 LEU A O 1
ATOM 1606 N N . MET A 1 210 ? -25.856 2.807 30.933 1.00 92.12 210 MET A N 1
ATOM 1607 C CA . MET A 1 210 ? -26.820 2.263 31.890 1.00 92.12 210 MET A CA 1
ATOM 1608 C C . MET A 1 210 ? -26.155 1.446 32.998 1.00 92.12 210 MET A C 1
ATOM 1610 O O . MET A 1 210 ? -26.596 1.528 34.142 1.00 92.12 210 MET A O 1
ATOM 1614 N N . ASN A 1 211 ? -25.063 0.738 32.703 1.00 90.12 211 ASN A N 1
ATOM 1615 C CA . ASN A 1 211 ? -24.278 0.026 33.714 1.00 90.12 211 ASN A CA 1
ATOM 1616 C C . ASN A 1 211 ? -23.531 0.974 34.669 1.00 90.12 211 ASN A C 1
ATOM 1618 O O . ASN A 1 211 ? -23.255 0.608 35.813 1.00 90.12 211 ASN A O 1
ATOM 1622 N N . ALA A 1 212 ? -23.218 2.196 34.230 1.00 90.00 212 ALA A N 1
ATOM 1623 C CA . ALA A 1 212 ? -22.548 3.200 35.053 1.00 90.00 212 ALA A CA 1
ATOM 1624 C C . ALA A 1 212 ? -23.521 4.008 35.938 1.00 90.00 212 ALA A C 1
ATOM 1626 O O . ALA A 1 212 ? -23.124 4.523 36.993 1.00 90.00 212 ALA A O 1
ATOM 1627 N N . ILE A 1 213 ? -24.793 4.132 35.535 1.00 92.75 213 ILE A N 1
ATOM 1628 C CA . ILE A 1 213 ? -25.813 4.874 36.287 1.00 92.75 213 ILE A CA 1
ATOM 1629 C C . ILE A 1 213 ? -26.290 4.064 37.500 1.00 92.75 213 ILE A C 1
ATOM 1631 O O . ILE A 1 213 ? -26.658 2.898 37.427 1.00 92.75 213 ILE A O 1
ATOM 1635 N N . ASN A 1 214 ? -26.350 4.727 38.647 1.00 91.81 214 ASN A N 1
ATOM 1636 C CA . ASN A 1 214 ? -26.872 4.208 39.899 1.00 91.81 214 ASN A CA 1
ATOM 1637 C C . ASN A 1 214 ? -27.573 5.327 40.692 1.00 91.81 214 ASN A C 1
ATOM 1639 O O . ASN A 1 214 ? -27.556 6.503 40.327 1.00 91.81 214 ASN A O 1
ATOM 1643 N N . LYS A 1 215 ? -28.177 4.976 41.832 1.00 91.81 215 LYS A N 1
ATOM 1644 C CA . LYS A 1 215 ? -28.931 5.933 42.664 1.00 91.81 215 LYS A CA 1
ATOM 1645 C C . LYS A 1 215 ? -28.110 7.142 43.138 1.00 91.81 215 LYS A C 1
ATOM 1647 O O . LYS A 1 215 ? -28.693 8.178 43.436 1.00 91.81 215 LYS A O 1
ATOM 1652 N N . LYS A 1 216 ? -26.778 7.036 43.226 1.00 90.81 216 LYS A N 1
ATOM 1653 C CA . LYS A 1 216 ? -25.911 8.125 43.711 1.00 90.81 216 LYS A CA 1
ATOM 1654 C C . LYS A 1 216 ? -25.550 9.134 42.619 1.00 90.81 216 LYS A C 1
ATOM 1656 O O . LYS A 1 216 ? -25.324 10.293 42.946 1.00 90.81 216 LYS A O 1
ATOM 1661 N N . ASN A 1 217 ? -25.485 8.713 41.355 1.00 92.19 217 ASN A N 1
ATOM 1662 C CA . ASN A 1 217 ? -25.035 9.551 40.235 1.00 92.19 217 ASN A CA 1
ATOM 1663 C C . ASN A 1 217 ? -26.120 9.821 39.175 1.00 92.19 217 ASN A C 1
ATOM 1665 O O . ASN A 1 217 ? -25.885 10.603 38.264 1.00 92.19 217 ASN A O 1
ATOM 1669 N N . CYS A 1 218 ? -27.331 9.267 39.308 1.00 92.25 218 CYS A N 1
ATOM 1670 C CA . CYS A 1 218 ? -28.432 9.488 38.357 1.00 92.25 218 CYS A CA 1
ATOM 1671 C C . CYS A 1 218 ? -28.842 10.964 38.160 1.00 92.25 218 CYS A C 1
ATOM 1673 O O . CYS A 1 218 ? -29.505 11.285 37.178 1.00 92.25 218 CYS A O 1
ATOM 1675 N N . ASN A 1 219 ? -28.426 11.853 39.068 1.00 94.31 219 ASN A N 1
ATOM 1676 C CA . ASN A 1 219 ? -28.641 13.301 39.016 1.00 94.31 219 ASN A CA 1
ATOM 1677 C C . ASN A 1 219 ? -27.329 14.106 38.985 1.00 94.31 219 ASN A C 1
ATOM 1679 O O . ASN A 1 219 ? -27.354 15.319 39.202 1.00 94.31 219 ASN A O 1
ATOM 1683 N N . SER A 1 220 ? -26.171 13.463 38.791 1.00 93.00 220 SER A N 1
ATOM 1684 C CA . SER A 1 220 ? -24.912 14.204 38.694 1.00 93.00 220 SER A CA 1
ATOM 1685 C C . SER A 1 220 ? -24.888 15.042 37.423 1.00 93.00 220 SER A C 1
ATOM 1687 O O . SER A 1 220 ? -25.442 14.636 36.402 1.00 93.00 220 SER A O 1
ATOM 1689 N N . LYS A 1 221 ? -24.214 16.184 37.496 1.00 93.12 221 LYS A N 1
ATOM 1690 C CA . LYS A 1 221 ? -24.096 17.134 36.396 1.00 93.12 221 LYS A CA 1
ATOM 1691 C C . LYS A 1 221 ? -22.687 17.109 35.816 1.00 93.12 221 LYS A C 1
ATOM 1693 O O . LYS A 1 221 ? -21.730 17.029 36.588 1.00 93.12 221 LYS A O 1
ATOM 1698 N N . THR A 1 222 ? -22.563 17.224 34.496 1.00 90.06 222 THR A N 1
ATOM 1699 C CA . THR A 1 222 ? -21.280 17.563 33.863 1.00 90.06 222 THR A CA 1
ATOM 1700 C C . THR A 1 222 ? -20.826 18.947 34.334 1.00 90.06 222 THR A C 1
ATOM 1702 O O . THR A 1 222 ? -21.650 19.813 34.638 1.00 90.06 222 THR A O 1
ATOM 1705 N N . LYS A 1 223 ? -19.516 19.159 34.454 1.00 88.50 223 LYS A N 1
ATOM 1706 C CA . LYS A 1 223 ? -18.939 20.378 35.039 1.00 88.50 223 LYS A CA 1
ATOM 1707 C C . LYS A 1 223 ? -19.137 21.602 34.161 1.00 88.50 223 LYS A C 1
ATOM 1709 O O . LYS A 1 223 ? -19.331 22.686 34.698 1.00 88.50 223 LYS A O 1
ATOM 1714 N N . GLU A 1 224 ? -19.048 21.425 32.847 1.00 84.38 224 GLU A N 1
ATOM 1715 C CA . GLU A 1 224 ? -19.103 22.529 31.887 1.00 84.38 224 GLU A CA 1
ATOM 1716 C C . GLU A 1 224 ? -20.548 22.953 31.609 1.00 84.38 224 GLU A C 1
ATOM 1718 O O . GLU A 1 224 ? -20.921 24.087 31.891 1.00 84.38 224 GLU A O 1
ATOM 1723 N N . ASN A 1 225 ? -21.382 22.015 31.150 1.00 86.56 225 ASN A N 1
ATOM 1724 C CA . ASN A 1 225 ? -22.731 22.333 30.670 1.00 86.56 225 ASN A CA 1
ATOM 1725 C C . ASN A 1 225 ? -23.839 22.001 31.673 1.00 86.56 225 ASN A C 1
ATOM 1727 O O . ASN A 1 225 ? -24.988 22.376 31.474 1.00 86.56 225 ASN A O 1
ATOM 1731 N N . GLY A 1 226 ? -23.534 21.309 32.772 1.00 91.94 226 GLY A N 1
ATOM 1732 C CA . GLY A 1 226 ? -24.537 20.964 33.777 1.00 91.94 226 GLY A CA 1
ATOM 1733 C C . GLY A 1 226 ? -25.457 19.802 33.385 1.00 91.94 226 GLY A C 1
ATOM 1734 O O . GLY A 1 226 ? -26.503 19.628 34.015 1.00 91.94 226 GLY A O 1
ATOM 1735 N N . TRP A 1 227 ? -25.093 19.010 32.372 1.00 93.31 227 TRP A N 1
ATOM 1736 C CA . TRP A 1 227 ? -25.946 17.960 31.818 1.00 93.31 227 TRP A CA 1
ATOM 1737 C C . TRP A 1 227 ? -26.082 16.763 32.752 1.00 93.31 227 TRP A C 1
ATOM 1739 O O . TRP A 1 227 ? -25.105 16.281 33.325 1.00 93.31 227 TRP A O 1
ATOM 1749 N N . THR A 1 228 ? -27.308 16.264 32.876 1.00 95.69 228 THR A N 1
ATOM 1750 C CA . THR A 1 228 ? -27.638 15.059 33.644 1.00 95.69 228 THR A CA 1
ATOM 1751 C C . THR A 1 228 ? -27.762 13.839 32.728 1.00 95.69 228 THR A C 1
ATOM 1753 O O . THR A 1 228 ? -28.005 13.997 31.529 1.00 95.69 228 THR A O 1
ATOM 1756 N N . PRO A 1 229 ? -27.700 12.607 33.272 1.00 95.69 229 PRO A N 1
ATOM 1757 C CA . PRO A 1 229 ? -27.972 11.400 32.493 1.00 95.69 229 PRO A CA 1
ATOM 1758 C C . PRO A 1 229 ? -29.325 11.433 31.771 1.00 95.69 229 PRO A C 1
ATOM 1760 O O . PRO A 1 229 ? -29.432 10.949 30.649 1.00 95.69 229 PRO A O 1
ATOM 1763 N N . LEU A 1 230 ? -30.354 12.035 32.384 1.00 96.00 230 LEU A N 1
ATOM 1764 C CA . LEU A 1 230 ? -31.664 12.185 31.748 1.00 96.00 230 LEU A CA 1
ATOM 1765 C C . LEU A 1 230 ? -31.640 13.144 30.558 1.00 96.00 230 LEU A C 1
ATOM 1767 O O . LEU A 1 230 ? -32.273 12.829 29.560 1.00 96.00 230 LEU A O 1
ATOM 1771 N N . MET A 1 231 ? -30.910 14.260 30.637 1.00 95.00 231 MET A N 1
ATOM 1772 C CA . MET A 1 231 ? -30.783 15.207 29.517 1.00 95.00 231 MET A CA 1
ATOM 1773 C C . MET A 1 231 ? -30.083 14.562 28.325 1.00 95.00 231 MET A C 1
ATOM 1775 O O . MET A 1 231 ? -30.560 14.664 27.198 1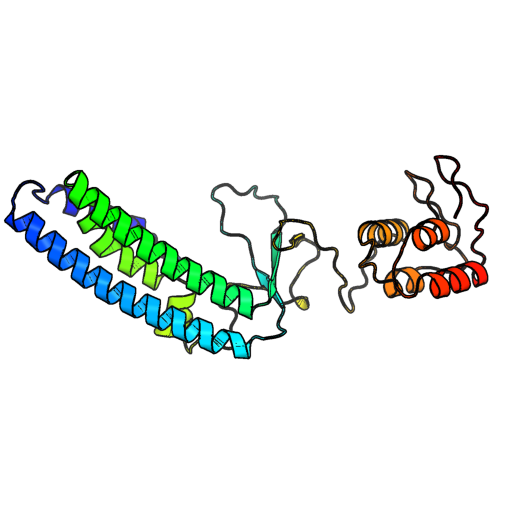.00 95.00 231 MET A O 1
ATOM 1779 N N . ILE A 1 232 ? -28.988 13.840 28.588 1.00 93.31 232 ILE A N 1
ATOM 1780 C CA . ILE A 1 232 ? -28.256 13.128 27.538 1.00 93.31 232 ILE A CA 1
ATOM 1781 C C . ILE A 1 232 ? -29.163 12.086 26.897 1.00 93.31 232 ILE A C 1
ATOM 1783 O O . ILE A 1 232 ? -29.329 12.093 25.685 1.00 93.31 232 ILE A O 1
ATOM 1787 N N . LEU A 1 233 ? -29.834 11.248 27.692 1.00 93.81 233 LEU A N 1
ATOM 1788 C CA . LEU A 1 233 ? -30.786 10.282 27.151 1.00 93.81 233 LEU A CA 1
ATOM 1789 C C . LEU A 1 233 ? -31.922 10.962 26.373 1.00 93.81 233 LEU A C 1
ATOM 1791 O O . LEU A 1 233 ? -32.244 10.509 25.285 1.00 93.81 233 LEU A O 1
ATOM 1795 N N . ALA A 1 234 ? -32.508 12.051 26.868 1.00 92.12 234 ALA A N 1
ATOM 1796 C CA . ALA A 1 234 ? -33.605 12.744 26.191 1.00 92.12 234 ALA A CA 1
ATOM 1797 C C . ALA A 1 234 ? -33.207 13.311 24.819 1.00 92.12 234 ALA A C 1
ATOM 1799 O O . ALA A 1 234 ? -34.009 13.271 23.886 1.00 92.12 234 ALA A O 1
ATOM 1800 N N . GLY A 1 235 ? -31.964 13.775 24.670 1.00 88.06 235 GLY A N 1
ATOM 1801 C CA . GLY A 1 235 ? -31.443 14.231 23.383 1.00 88.06 235 GLY A CA 1
ATOM 1802 C C . GLY A 1 235 ? -30.975 13.106 22.447 1.00 88.06 235 GLY A C 1
ATOM 1803 O O . GLY A 1 235 ? -30.743 13.357 21.264 1.00 88.06 235 GLY A O 1
ATOM 1804 N N . LEU A 1 236 ? -30.874 11.857 22.922 1.00 85.75 236 LEU A N 1
ATOM 1805 C CA . LEU A 1 236 ? -30.445 10.715 22.111 1.00 85.75 236 LEU A CA 1
ATOM 1806 C C . LEU A 1 236 ? -31.615 10.065 21.357 1.00 85.75 236 LEU A C 1
ATOM 1808 O O . LEU A 1 236 ? -32.437 9.341 21.918 1.00 85.75 236 LEU A O 1
ATOM 1812 N N . GLY A 1 237 ? -31.630 10.214 20.031 1.00 79.31 237 GLY A N 1
ATOM 1813 C CA . GLY A 1 237 ? -32.616 9.598 19.129 1.00 79.31 237 GLY A CA 1
ATOM 1814 C C . GLY A 1 237 ? -32.417 8.102 18.831 1.00 79.31 237 GLY A C 1
ATOM 1815 O O . GLY A 1 237 ? -32.884 7.628 17.795 1.00 79.31 237 GLY A O 1
ATOM 1816 N N . VAL A 1 238 ? -31.699 7.352 19.676 1.00 85.19 238 VAL A N 1
ATOM 1817 C CA . VAL A 1 238 ? -31.348 5.942 19.421 1.00 85.19 238 VAL A CA 1
ATOM 1818 C C . VAL A 1 238 ? -32.400 4.947 19.924 1.00 85.19 238 VAL A C 1
ATOM 1820 O O . VAL A 1 238 ? -33.222 5.217 20.803 1.00 85.19 238 VAL A O 1
ATOM 1823 N N . LYS A 1 239 ? -32.391 3.737 19.355 1.00 82.81 239 LYS A N 1
ATOM 1824 C CA . LYS A 1 239 ? -33.292 2.657 19.774 1.00 82.81 239 LYS A CA 1
ATOM 1825 C C . LYS A 1 239 ? -32.963 2.237 21.212 1.00 82.81 239 LYS A C 1
ATOM 1827 O O . LYS A 1 239 ? -31.843 1.848 21.501 1.00 82.81 239 LYS A O 1
ATOM 1832 N N . GLY A 1 240 ? -33.965 2.253 22.091 1.00 85.75 240 GLY A N 1
ATOM 1833 C CA . GLY A 1 240 ? -33.817 1.851 23.498 1.00 85.75 240 GLY A CA 1
ATOM 1834 C C . GLY A 1 240 ? -33.799 3.016 24.489 1.00 85.75 240 GLY A C 1
ATOM 1835 O O . GLY A 1 240 ? -34.089 2.793 25.666 1.00 85.75 240 GLY A O 1
ATOM 1836 N N . THR A 1 241 ? -33.610 4.255 24.022 1.00 90.00 241 THR A N 1
ATOM 1837 C CA . THR A 1 241 ? -33.605 5.465 24.860 1.00 90.00 241 THR A CA 1
ATOM 1838 C C . THR A 1 241 ? -34.839 5.570 25.757 1.00 90.00 241 THR A C 1
ATOM 1840 O O . THR A 1 241 ? -34.723 5.807 26.955 1.00 90.00 241 THR A O 1
ATOM 1843 N N . ALA A 1 242 ? -36.038 5.318 25.223 1.00 90.25 242 ALA A N 1
ATOM 1844 C CA . ALA A 1 242 ? -37.272 5.395 26.008 1.00 90.25 242 ALA A CA 1
ATOM 1845 C C . ALA A 1 242 ? -37.301 4.410 27.196 1.00 90.25 242 ALA A C 1
ATOM 1847 O O . ALA A 1 242 ? -37.890 4.709 28.234 1.00 90.25 242 ALA A O 1
ATOM 1848 N N . SER A 1 243 ? -36.669 3.239 27.056 1.00 90.88 243 SER A N 1
ATOM 1849 C CA . SER A 1 243 ? -36.521 2.270 28.148 1.00 90.88 243 SER A CA 1
ATOM 1850 C C . SER A 1 243 ? -35.467 2.732 29.152 1.00 90.88 243 SER A C 1
ATOM 1852 O O . SER A 1 243 ? -35.715 2.690 30.355 1.00 90.88 243 SER A O 1
ATOM 1854 N N . ALA A 1 244 ? -34.327 3.229 28.666 1.00 92.62 244 ALA A N 1
ATOM 1855 C CA . ALA A 1 244 ? -33.262 3.779 29.500 1.00 92.62 244 ALA A CA 1
ATOM 1856 C C . ALA A 1 244 ? -33.764 4.943 30.375 1.00 92.62 244 ALA A C 1
ATOM 1858 O O . ALA A 1 244 ? -33.581 4.921 31.588 1.00 92.62 244 ALA A O 1
ATOM 1859 N N . ILE A 1 245 ? -34.513 5.895 29.804 1.00 95.44 245 ILE A N 1
ATOM 1860 C CA . ILE A 1 245 ? -35.118 7.018 30.544 1.00 95.44 245 ILE A CA 1
ATOM 1861 C C . ILE A 1 245 ? -36.001 6.518 31.695 1.00 95.44 245 ILE A C 1
ATOM 1863 O O . ILE A 1 245 ? -35.937 7.053 32.802 1.00 95.44 245 ILE A O 1
ATOM 1867 N N . ARG A 1 246 ? -36.820 5.482 31.468 1.00 94.81 246 ARG A N 1
ATOM 1868 C CA . ARG A 1 246 ? -37.669 4.908 32.528 1.00 94.81 246 ARG A CA 1
ATOM 1869 C C . ARG A 1 246 ? -36.831 4.325 33.662 1.00 94.81 246 ARG A C 1
ATOM 1871 O O . ARG A 1 246 ? -37.111 4.629 34.816 1.00 94.81 246 ARG A O 1
ATOM 1878 N N . GLN A 1 247 ? -35.780 3.577 33.335 1.00 93.94 247 GLN A N 1
ATOM 1879 C CA . GLN A 1 247 ? -34.874 3.000 34.332 1.00 93.94 247 GLN A CA 1
ATOM 1880 C C . GLN A 1 247 ? -34.154 4.086 35.143 1.00 93.94 247 GLN A C 1
ATOM 1882 O O . GLN A 1 247 ? -34.079 4.001 36.366 1.00 93.94 247 GLN A O 1
ATOM 1887 N N . VAL A 1 248 ? -33.689 5.161 34.501 1.00 94.62 248 VAL A N 1
ATOM 1888 C CA . VAL A 1 248 ? -33.055 6.279 35.219 1.00 94.62 248 VAL A CA 1
ATOM 1889 C C . VAL A 1 248 ? -34.053 6.996 36.134 1.00 94.62 248 VAL A C 1
ATOM 1891 O O . VAL A 1 248 ? -33.702 7.345 37.261 1.00 94.62 248 VAL A O 1
ATOM 1894 N N . LYS A 1 249 ? -35.318 7.153 35.719 1.00 94.94 249 LYS A N 1
ATOM 1895 C CA . LYS A 1 249 ? -36.378 7.679 36.598 1.00 94.94 249 LYS A CA 1
ATOM 1896 C C . LYS A 1 249 ? -36.637 6.774 37.804 1.00 94.94 249 LYS A C 1
ATOM 1898 O O . LYS A 1 249 ? -36.791 7.283 38.910 1.00 94.94 249 LYS A O 1
ATOM 1903 N N . GLU A 1 250 ? -36.640 5.454 37.626 1.00 94.44 250 GLU A N 1
ATOM 1904 C CA . GLU A 1 250 ? -36.775 4.484 38.728 1.00 94.44 250 GLU A CA 1
ATOM 1905 C C . GLU A 1 250 ? -35.600 4.547 39.718 1.00 94.44 250 GLU A C 1
ATOM 1907 O O . GLU A 1 250 ? -35.776 4.333 40.919 1.00 94.44 250 GLU A O 1
ATOM 1912 N N . LEU A 1 251 ? -34.405 4.909 39.241 1.00 92.88 251 LEU A N 1
ATOM 1913 C CA . LEU A 1 251 ? -33.231 5.158 40.081 1.00 92.88 251 LEU A CA 1
ATOM 1914 C C . LEU A 1 251 ? -33.282 6.500 40.834 1.00 92.88 251 LEU A C 1
ATOM 1916 O O . LEU A 1 251 ? -32.433 6.728 41.697 1.00 92.88 251 LEU A O 1
ATOM 1920 N N . GLY A 1 252 ? -34.281 7.349 40.567 1.00 94.12 252 GLY A N 1
ATOM 1921 C CA . GLY A 1 252 ? -34.450 8.665 41.190 1.00 94.12 252 GLY A CA 1
ATOM 1922 C C . GLY A 1 252 ? -33.992 9.841 40.324 1.00 94.12 252 GLY A C 1
ATOM 1923 O O . GLY A 1 252 ? -33.824 10.945 40.845 1.00 94.12 252 GLY A O 1
ATOM 1924 N N . GLY A 1 253 ? -33.786 9.628 39.021 1.00 95.12 253 GLY A N 1
ATOM 1925 C CA . GLY A 1 253 ? -33.482 10.693 38.070 1.00 95.12 253 GLY A CA 1
ATOM 1926 C C . GLY A 1 253 ? -34.591 11.747 38.031 1.00 95.12 253 GLY A C 1
ATOM 1927 O O . GLY A 1 253 ? -35.766 11.422 37.839 1.00 95.12 253 GLY A O 1
ATOM 1928 N N . ASN A 1 254 ? -34.218 13.013 38.204 1.00 94.56 254 ASN A N 1
ATOM 1929 C CA . ASN A 1 254 ? -35.133 14.144 38.248 1.00 94.56 254 ASN A CA 1
ATOM 1930 C C . ASN A 1 254 ? -35.092 14.928 36.921 1.00 94.56 254 ASN A C 1
ATOM 1932 O O . ASN A 1 254 ? -34.128 15.659 36.685 1.00 94.56 254 ASN A O 1
ATOM 1936 N N . PRO A 1 255 ? -36.140 14.842 36.079 1.00 94.38 255 PRO A N 1
ATOM 1937 C CA . PRO A 1 255 ? -36.180 15.554 34.804 1.00 94.38 255 PRO A CA 1
ATOM 1938 C C . PRO A 1 255 ? -36.324 17.071 34.969 1.00 94.38 255 PRO A C 1
ATOM 1940 O O . PRO A 1 255 ? -36.110 17.792 34.011 1.00 94.38 255 PRO A O 1
ATOM 1943 N N . ALA A 1 256 ? -36.665 17.577 36.160 1.00 95.12 256 ALA A N 1
ATOM 1944 C CA . ALA A 1 256 ? -36.809 19.012 36.414 1.00 95.12 256 ALA A CA 1
ATOM 1945 C C . ALA A 1 256 ? -35.481 19.720 36.735 1.00 95.12 256 ALA A C 1
ATOM 1947 O O . ALA A 1 256 ? -35.472 20.926 36.984 1.00 95.12 256 ALA A O 1
ATOM 1948 N N . ILE A 1 257 ? -34.365 18.987 36.786 1.00 93.06 257 ILE A N 1
ATOM 1949 C CA . ILE A 1 257 ? -33.044 19.598 36.929 1.00 93.06 257 ILE A CA 1
ATOM 1950 C C . ILE A 1 257 ? -32.765 20.431 35.678 1.00 93.06 257 ILE A C 1
ATOM 1952 O O . ILE A 1 257 ? -32.978 19.952 34.573 1.00 93.06 257 ILE A O 1
ATOM 1956 N N . ILE A 1 258 ? -32.275 21.654 35.873 1.00 93.88 258 ILE A N 1
ATOM 1957 C CA . ILE A 1 258 ? -31.844 22.538 34.788 1.00 93.88 258 ILE A CA 1
ATOM 1958 C C . ILE A 1 258 ? -30.327 22.481 34.594 1.00 93.88 258 ILE A C 1
ATOM 1960 O O . ILE A 1 258 ? -29.575 22.302 35.567 1.00 93.88 258 ILE A O 1
ATOM 1964 N N . ASP A 1 259 ? -29.895 22.608 33.348 1.00 91.62 259 ASP A N 1
ATOM 1965 C CA . ASP A 1 259 ? -28.496 22.691 32.942 1.00 91.62 259 ASP A CA 1
ATOM 1966 C C . ASP A 1 259 ? -27.953 24.131 33.068 1.00 91.62 259 ASP A C 1
ATOM 1968 O O . ASP A 1 259 ? -28.589 24.995 33.681 1.00 91.62 259 ASP A O 1
ATOM 1972 N N . GLY A 1 260 ? -26.744 24.383 32.558 1.00 85.62 260 GLY A N 1
ATOM 1973 C CA . GLY A 1 260 ? -26.107 25.704 32.593 1.00 85.62 260 GLY A CA 1
ATOM 1974 C C . GLY A 1 260 ? -26.802 26.766 31.731 1.00 85.62 260 GLY A C 1
ATOM 1975 O O . GLY A 1 260 ? -26.620 27.958 31.972 1.00 85.62 260 GLY A O 1
ATOM 1976 N N . GLU A 1 261 ? -27.626 26.346 30.773 1.00 87.00 261 GLU A N 1
ATOM 1977 C CA . GLU A 1 261 ? -28.362 27.206 29.843 1.00 87.00 261 GLU A CA 1
ATOM 1978 C C . GLU A 1 261 ? -29.846 27.363 30.226 1.00 87.00 261 GLU A C 1
ATOM 1980 O O . GLU A 1 261 ? -30.566 28.168 29.636 1.00 87.00 261 GLU A O 1
ATOM 1985 N N . GLY A 1 262 ? -30.304 26.641 31.253 1.00 90.38 262 GLY A N 1
ATOM 1986 C CA . GLY A 1 262 ? -31.680 26.678 31.745 1.00 90.38 262 GLY A CA 1
ATOM 1987 C C . GLY A 1 262 ? -32.606 25.636 31.112 1.00 90.38 262 GLY A C 1
ATOM 1988 O O . GLY A 1 262 ? -33.811 25.673 31.373 1.00 90.38 262 GLY A O 1
ATOM 1989 N N . TRP A 1 263 ? -32.076 24.699 30.324 1.00 90.12 263 TRP A N 1
ATOM 1990 C CA . TRP A 1 263 ? -32.831 23.589 29.746 1.00 90.12 263 TRP A CA 1
ATOM 1991 C C . TRP A 1 263 ? -32.950 22.430 30.728 1.00 90.12 263 TRP A C 1
ATOM 1993 O O . TRP A 1 263 ? -32.079 22.209 31.566 1.00 90.12 263 TRP A O 1
ATOM 2003 N N . ASN A 1 264 ? -34.042 21.679 30.627 1.00 93.56 264 ASN A N 1
ATOM 2004 C CA . ASN A 1 264 ? -34.271 20.442 31.365 1.00 93.56 264 ASN A CA 1
ATOM 2005 C C . ASN A 1 264 ? -34.459 19.259 30.393 1.00 93.56 264 ASN A C 1
ATOM 2007 O O . ASN A 1 264 ? -34.420 19.455 29.179 1.00 93.56 264 ASN A O 1
ATOM 2011 N N . ALA A 1 265 ? -34.554 18.037 30.930 1.00 88.62 265 ALA A N 1
ATOM 2012 C CA . ALA A 1 265 ? -34.632 16.802 30.137 1.00 88.62 265 ALA A CA 1
ATOM 2013 C C . ALA A 1 265 ? -36.012 16.571 29.504 1.00 88.62 265 ALA A C 1
ATOM 2015 O O . ALA A 1 265 ? -37.030 16.812 30.195 1.00 88.62 265 ALA A O 1
#

Radius of gyration: 28.04 Å; chains: 1; bounding box: 66×46×74 Å

Foldseek 3Di:
DPDDCCVVQVVLVVVLVVQDLPPPVSLVVLVVLLVVLLVVLLVLLVVLLVLLLVVLVVQPPDKWWFWDDDDDPDDPPAQTETEIDRPSVVSNVLSVVSNVVSVVLSCVLVVCCVPPVPSSSSSCCSRVSVVVLCPRLSSCQPPVHPGDDPVDPSRVIDDLVRDDPSYFYAYPVRHTDDDPRVPDPDPDDLLNLLVVQLVCAQNGDCVSNLVSDALVQQCPARPPWGDGSLNSLVRHPYPCSVVSNVVSVVSVRDQCDAIPVRDGD

pLDDT: mean 86.45, std 11.93, range [32.78, 98.12]

Secondary structure (DSSP, 8-state):
----THHHHHHHHHHHTTS-SS-HHHHHHHHHHHHHHHHHHHHHHHHHHHHHHHHHGGGTT-EEEEPPP--TT--TTS-EEEEEEEHHHHHHHHHHHHHHHHHHHHHHHHHHHHHH--HHHHHHHHHHHHHHHHH-HHHIIIIISS---TT--TT--B-GGG--TTEEEE-TTS-B-----TT------HHHHHHHHHHTGGG--HHHHHHH--TTTTT---TTT---HHHHHHH--STTHHHHHHHHHHTT--TT---TTS---

Sequence (265 aa):
MAFNKLFVIVPVMLAVRKLDGEDPTTVHWLRVVYFSVQGVVLALVAYTYIQATAAASAMEGRVVYVPPAPTPFADPNAKKKYTETPYSVYIVSQARSLLGSTLFGILLTAGLHYYRGMVVGLAMQAVMAPFNLIENVLFKAVILGKGIRPEDKIFKEKSATELTPDDEVVDVNGDSVVRSIPGGESNKSFEDILLDTWDASGKADLEVLMNAINKKNCNSKTKENGWTPLMILAGLGVKGTASAIRQVKELGGNPAIIDGEGWNA

Organism: Cyclophora tenuis (NCBI:txid216820)

InterPro domains:
  IPR012098 SRP-independent targeting protein 3 [PF10032] (4-146)
  IPR012098 SRP-independent targeting protein 3 [PTHR28112] (3-161)